Protein AF-A0A420QNK4-F1 (afdb_monomer_lite)

Organism: Fusarium oxysporum (NCBI:txid5507)

Structure (mmCIF, N/CA/C/O backbone):
data_AF-A0A420QNK4-F1
#
_entry.id   AF-A0A420QNK4-F1
#
loop_
_atom_site.group_PDB
_atom_site.id
_atom_site.type_symbol
_atom_site.label_atom_id
_atom_site.label_alt_id
_atom_site.label_comp_id
_atom_site.label_asym_id
_atom_site.label_entity_id
_atom_site.label_seq_id
_atom_site.pdbx_PDB_ins_code
_atom_site.Cartn_x
_atom_site.Cartn_y
_atom_site.Cartn_z
_atom_site.occupancy
_atom_site.B_iso_or_equiv
_atom_site.auth_seq_id
_atom_site.auth_comp_id
_atom_site.auth_asym_id
_atom_site.auth_atom_id
_atom_site.pdbx_PDB_model_num
ATOM 1 N N . MET A 1 1 ? 19.083 -1.018 -9.824 1.00 64.44 1 MET A N 1
ATOM 2 C CA . MET A 1 1 ? 18.402 -2.043 -10.648 1.00 64.44 1 MET A CA 1
ATOM 3 C C . MET A 1 1 ? 18.073 -3.292 -9.842 1.00 64.44 1 MET A C 1
ATOM 5 O O . MET A 1 1 ? 16.929 -3.718 -9.886 1.00 64.44 1 MET A O 1
ATOM 9 N N . ASP A 1 2 ? 19.004 -3.823 -9.044 1.00 87.75 2 ASP A N 1
ATOM 10 C CA . ASP A 1 2 ? 18.778 -5.038 -8.239 1.00 87.75 2 ASP A CA 1
ATOM 11 C C . ASP A 1 2 ? 17.550 -4.978 -7.327 1.00 87.75 2 ASP A C 1
ATOM 13 O O . ASP A 1 2 ? 16.835 -5.969 -7.204 1.00 87.75 2 ASP A O 1
ATOM 17 N N . LEU A 1 3 ? 17.282 -3.822 -6.708 1.00 91.94 3 LEU A N 1
ATOM 18 C CA . LEU A 1 3 ? 16.095 -3.643 -5.873 1.00 91.94 3 LEU A CA 1
ATOM 19 C C . LEU A 1 3 ? 14.801 -3.835 -6.669 1.00 91.94 3 LEU A C 1
ATOM 21 O O . LEU A 1 3 ? 13.923 -4.549 -6.208 1.00 91.94 3 LEU A O 1
ATOM 25 N N . ALA A 1 4 ? 14.687 -3.220 -7.848 1.00 94.44 4 ALA A N 1
ATOM 26 C CA . ALA A 1 4 ? 13.481 -3.297 -8.667 1.00 94.44 4 ALA A CA 1
ATOM 27 C C . ALA A 1 4 ? 13.219 -4.737 -9.131 1.00 94.44 4 ALA A C 1
ATOM 29 O O . ALA A 1 4 ? 12.105 -5.230 -9.003 1.00 94.44 4 ALA A O 1
ATOM 30 N N . ALA A 1 5 ? 14.262 -5.440 -9.585 1.00 95.12 5 ALA A N 1
ATOM 31 C CA . ALA A 1 5 ? 14.151 -6.839 -9.994 1.00 95.12 5 ALA A CA 1
ATOM 32 C C . ALA A 1 5 ? 13.740 -7.754 -8.826 1.00 95.12 5 ALA A C 1
ATOM 34 O O . ALA A 1 5 ? 12.834 -8.570 -8.972 1.00 95.12 5 ALA A O 1
ATOM 35 N N . LYS A 1 6 ? 14.364 -7.586 -7.651 1.00 95.19 6 LYS A N 1
ATOM 36 C CA . LYS A 1 6 ? 13.995 -8.332 -6.437 1.00 95.19 6 LYS A CA 1
ATOM 37 C C . LYS A 1 6 ? 12.586 -7.985 -5.966 1.00 95.19 6 LYS A C 1
ATOM 39 O O . LYS A 1 6 ? 11.846 -8.877 -5.584 1.00 95.19 6 LYS A O 1
ATOM 44 N N . GLY A 1 7 ? 12.214 -6.709 -6.012 1.00 95.38 7 GLY A N 1
ATOM 45 C CA . GLY A 1 7 ? 10.885 -6.226 -5.654 1.00 95.38 7 GLY A CA 1
ATOM 46 C C . GLY A 1 7 ? 9.803 -6.839 -6.532 1.00 95.38 7 GLY A C 1
ATOM 47 O O . GLY A 1 7 ? 8.838 -7.383 -6.007 1.00 95.38 7 GLY A O 1
ATOM 48 N N . LEU A 1 8 ? 10.007 -6.828 -7.853 1.00 96.69 8 LEU A N 1
ATOM 49 C CA . LEU A 1 8 ? 9.103 -7.460 -8.811 1.00 96.69 8 LEU A CA 1
ATOM 50 C C . LEU A 1 8 ? 8.921 -8.953 -8.500 1.00 96.69 8 LEU A C 1
ATOM 52 O O . LEU A 1 8 ? 7.792 -9.399 -8.334 1.00 96.69 8 LEU A O 1
ATOM 56 N N . GLN A 1 9 ? 10.020 -9.692 -8.312 1.00 95.56 9 GLN A N 1
ATOM 57 C CA . GLN A 1 9 ? 9.976 -11.115 -7.942 1.00 95.56 9 GLN A CA 1
ATOM 58 C C . GLN A 1 9 ? 9.272 -11.354 -6.599 1.00 95.56 9 GLN A C 1
ATOM 60 O O . GLN A 1 9 ? 8.503 -12.305 -6.457 1.00 95.56 9 GLN A O 1
ATOM 65 N N . SER A 1 10 ? 9.507 -10.490 -5.609 1.00 94.69 10 SER A N 1
ATOM 66 C CA . SER A 1 10 ? 8.828 -10.561 -4.315 1.00 94.69 10 SER A CA 1
ATOM 67 C C . SER A 1 10 ? 7.323 -10.351 -4.453 1.00 94.69 10 SER A C 1
ATOM 69 O O . SER A 1 10 ? 6.564 -11.064 -3.800 1.00 94.69 10 SER A O 1
ATOM 71 N N . PHE A 1 11 ? 6.871 -9.424 -5.302 1.00 95.81 11 PHE A N 1
ATOM 72 C CA . PHE A 1 11 ? 5.446 -9.234 -5.576 1.00 95.81 11 PHE A CA 1
ATOM 73 C C . PHE A 1 11 ? 4.840 -10.425 -6.317 1.00 95.81 11 PHE A C 1
ATOM 75 O O . PHE A 1 11 ? 3.815 -10.939 -5.874 1.00 95.81 11 PHE A O 1
ATOM 82 N N . GLU A 1 12 ? 5.499 -10.932 -7.361 1.00 95.50 12 GLU A N 1
ATOM 83 C CA . GLU A 1 12 ? 5.061 -12.139 -8.077 1.00 95.50 12 GLU A CA 1
ATOM 84 C C . GLU A 1 12 ? 4.884 -13.330 -7.126 1.00 95.50 12 GLU A C 1
ATOM 86 O O . GLU A 1 12 ? 3.866 -14.023 -7.173 1.00 95.50 12 GLU A O 1
ATOM 91 N N . GLY A 1 13 ? 5.847 -13.537 -6.221 1.00 93.81 13 GLY A N 1
ATOM 92 C CA . GLY A 1 13 ? 5.778 -14.576 -5.196 1.00 93.81 13 GLY A CA 1
ATOM 93 C C . GLY A 1 13 ? 4.690 -14.318 -4.152 1.00 93.81 13 GLY A C 1
ATOM 94 O O . GLY A 1 13 ? 3.937 -15.227 -3.810 1.00 93.81 13 GLY A O 1
ATOM 95 N N . SER A 1 14 ? 4.560 -13.078 -3.673 1.00 92.94 14 SER A N 1
ATOM 96 C CA . SER A 1 14 ? 3.578 -12.709 -2.640 1.00 92.94 14 SER A CA 1
ATOM 97 C C . SER A 1 14 ? 2.140 -12.800 -3.140 1.00 92.94 14 SER A C 1
ATOM 99 O O . SER A 1 14 ? 1.244 -13.153 -2.375 1.00 92.94 14 SER A O 1
ATOM 101 N N . PHE A 1 15 ? 1.909 -12.498 -4.418 1.00 93.56 15 PHE A N 1
ATOM 102 C CA . PHE A 1 15 ? 0.590 -12.535 -5.049 1.00 93.56 15 PHE A CA 1
ATOM 103 C C . PHE A 1 15 ? 0.310 -13.847 -5.782 1.00 93.56 15 PHE A C 1
ATOM 105 O O . PHE A 1 15 ? -0.814 -14.053 -6.240 1.00 93.56 15 PHE A O 1
ATOM 112 N N . GLU A 1 16 ? 1.307 -14.732 -5.899 1.00 94.44 16 GLU A N 1
ATOM 113 C CA . GLU A 1 16 ? 1.239 -15.948 -6.720 1.00 94.44 16 GLU A CA 1
ATOM 114 C C . GLU A 1 16 ? 0.626 -15.670 -8.103 1.00 94.44 16 GLU A C 1
ATOM 116 O O . GLU A 1 16 ? -0.246 -16.402 -8.589 1.00 94.44 16 GLU A O 1
ATOM 121 N N . LEU A 1 17 ? 1.032 -14.546 -8.689 1.00 95.38 17 LEU A N 1
ATOM 122 C CA . LEU A 1 17 ? 0.504 -14.024 -9.936 1.00 95.38 17 LEU A CA 1
ATOM 123 C C . LEU A 1 17 ? 1.655 -13.331 -10.672 1.00 95.38 17 LEU A C 1
ATOM 125 O O . LEU A 1 17 ? 2.112 -12.285 -10.203 1.00 95.38 17 LEU A O 1
ATOM 129 N N . PRO A 1 18 ? 2.149 -13.907 -11.783 1.00 96.44 18 PRO A N 1
ATOM 130 C CA . PRO A 1 18 ? 3.275 -13.337 -12.506 1.00 96.44 18 PRO A CA 1
ATOM 131 C C . PRO A 1 18 ? 2.925 -11.958 -13.058 1.00 96.44 18 PRO A C 1
ATOM 133 O O . PRO A 1 18 ? 1.760 -11.654 -13.336 1.00 96.44 18 PRO A O 1
ATOM 136 N N . TYR A 1 19 ? 3.950 -11.138 -13.250 1.00 96.69 19 TYR A N 1
ATOM 137 C CA . TYR A 1 19 ? 3.791 -9.865 -13.925 1.00 96.69 19 TYR A CA 1
ATOM 138 C C . TYR A 1 19 ? 3.336 -10.110 -15.380 1.00 96.69 19 TYR A C 1
ATOM 140 O O . TYR A 1 19 ? 3.953 -10.910 -16.088 1.00 96.69 19 TYR A O 1
ATOM 148 N N . PRO A 1 20 ? 2.242 -9.477 -15.852 1.00 92.88 20 PRO A N 1
ATOM 149 C CA . PRO A 1 20 ? 1.605 -9.872 -17.110 1.00 92.88 20 PRO A CA 1
ATOM 150 C C . PRO A 1 20 ? 2.343 -9.408 -18.373 1.00 92.88 20 PRO A C 1
ATOM 152 O O . PRO A 1 20 ? 2.051 -9.919 -19.456 1.00 92.88 20 PRO A O 1
ATOM 155 N N . LEU A 1 21 ? 3.263 -8.439 -18.276 1.00 95.94 21 LEU A N 1
ATOM 156 C CA . LEU A 1 21 ? 3.990 -7.912 -19.435 1.00 95.94 21 LEU A CA 1
ATOM 157 C C . LEU A 1 21 ? 5.399 -8.525 -19.549 1.00 95.94 21 LEU A C 1
ATOM 159 O O . LEU A 1 21 ? 5.997 -8.895 -18.542 1.00 95.94 21 LEU A O 1
ATOM 163 N N . PRO A 1 22 ? 5.991 -8.591 -20.760 1.00 96.25 22 PRO A N 1
ATOM 164 C CA . PRO A 1 22 ? 7.305 -9.215 -20.961 1.00 96.25 22 PRO A CA 1
ATOM 165 C C . PRO A 1 22 ? 8.469 -8.513 -20.250 1.00 96.25 22 PRO A C 1
ATOM 167 O O . PRO A 1 22 ? 9.536 -9.103 -20.091 1.00 96.25 22 PRO A O 1
ATOM 170 N N . LYS A 1 23 ? 8.301 -7.231 -19.908 1.00 95.69 23 LYS A N 1
ATOM 171 C CA . LYS A 1 23 ? 9.309 -6.397 -19.252 1.00 95.69 23 LYS A CA 1
ATOM 172 C C . LYS A 1 23 ? 8.665 -5.225 -18.520 1.00 95.69 23 LYS A C 1
ATOM 174 O O . LYS A 1 23 ? 7.566 -4.807 -18.879 1.00 95.69 23 LYS A O 1
ATOM 179 N N . LEU A 1 24 ? 9.407 -4.669 -17.568 1.00 97.19 24 LEU A N 1
ATOM 180 C CA . LEU A 1 24 ? 9.082 -3.438 -16.862 1.00 97.19 24 LEU A CA 1
ATOM 181 C C . LEU A 1 24 ? 10.265 -2.471 -16.978 1.00 97.19 24 LEU A C 1
ATOM 183 O O . LEU A 1 24 ? 11.362 -2.784 -16.512 1.00 97.19 24 LEU A O 1
ATOM 187 N N . ASP A 1 25 ? 10.048 -1.317 -17.604 1.00 97.44 25 ASP A N 1
ATOM 188 C CA . ASP A 1 25 ? 11.054 -0.262 -17.727 1.00 97.44 25 ASP A CA 1
ATOM 189 C C . ASP A 1 25 ? 10.917 0.755 -16.579 1.00 97.44 25 ASP A C 1
ATOM 191 O O . ASP A 1 25 ? 9.810 1.133 -16.197 1.00 97.44 25 ASP A O 1
ATOM 195 N N . LEU A 1 26 ? 12.049 1.215 -16.036 1.00 96.56 26 LEU A N 1
ATOM 196 C CA . LEU A 1 26 ? 12.118 2.291 -15.041 1.00 96.56 26 LEU A CA 1
ATOM 197 C C . LEU A 1 26 ? 12.883 3.467 -15.655 1.00 96.56 26 LEU A C 1
ATOM 199 O O . LEU A 1 26 ? 14.072 3.353 -15.960 1.00 96.56 26 LEU A O 1
ATOM 203 N N . ILE A 1 27 ? 12.203 4.594 -15.842 1.00 96.00 27 ILE A N 1
ATOM 204 C CA . ILE A 1 27 ? 12.695 5.744 -16.601 1.00 96.00 27 ILE A CA 1
ATOM 205 C C . ILE A 1 27 ? 12.933 6.914 -15.646 1.00 96.00 27 ILE A C 1
ATOM 207 O O . ILE A 1 27 ? 12.003 7.417 -15.026 1.00 96.00 27 ILE A O 1
ATOM 211 N N . GLY A 1 28 ? 14.181 7.370 -15.536 1.00 95.12 28 GLY A N 1
ATOM 212 C CA . GLY A 1 28 ? 14.533 8.551 -14.744 1.00 95.12 28 GLY A CA 1
ATOM 213 C C . GLY A 1 28 ? 14.420 9.838 -15.559 1.00 95.12 28 GLY A C 1
ATOM 214 O O . GLY A 1 28 ? 15.143 10.003 -16.540 1.00 95.12 28 GLY A O 1
ATOM 215 N N . VAL A 1 29 ? 13.569 10.770 -15.129 1.00 95.25 29 VAL A N 1
ATOM 216 C CA . VAL A 1 29 ? 13.393 12.092 -15.748 1.00 95.25 29 VAL A CA 1
ATOM 217 C C . VAL A 1 29 ? 13.811 13.190 -14.757 1.00 95.25 29 VAL A C 1
ATOM 219 O O . VAL A 1 29 ? 13.384 13.150 -13.600 1.00 95.25 29 VAL A O 1
ATOM 222 N N . PRO A 1 30 ? 14.662 14.162 -15.150 1.00 90.75 30 PRO A N 1
ATOM 223 C CA . PRO A 1 30 ? 15.150 15.192 -14.226 1.00 90.75 30 PRO A CA 1
ATOM 224 C C . PRO A 1 30 ? 14.042 16.071 -13.636 1.00 90.75 30 PRO A C 1
ATOM 226 O O . PRO A 1 30 ? 14.055 16.363 -12.442 1.00 90.75 30 PRO A O 1
ATOM 229 N N . GLU A 1 31 ? 13.069 16.460 -14.462 1.00 86.31 31 GLU A N 1
ATOM 230 C CA . GLU A 1 31 ? 11.992 17.373 -14.081 1.00 86.31 31 GLU A CA 1
ATOM 231 C C . GLU A 1 31 ? 10.624 16.753 -14.371 1.00 86.31 31 GLU A C 1
ATOM 233 O O . GLU A 1 31 ? 10.142 16.748 -15.501 1.00 86.31 31 GLU A O 1
ATOM 238 N N . VAL A 1 32 ? 9.994 16.234 -13.319 1.00 85.81 32 VAL A N 1
ATOM 239 C CA . VAL A 1 32 ? 8.598 15.777 -13.310 1.00 85.81 32 VAL A CA 1
ATOM 240 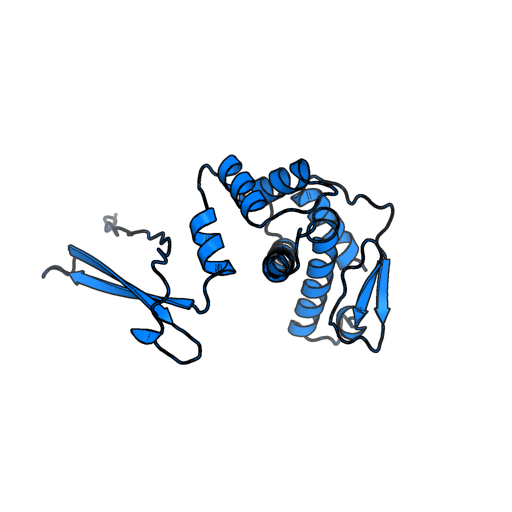C C . VAL A 1 32 ? 7.919 16.262 -12.034 1.00 85.81 32 VAL A C 1
ATOM 242 O O . VAL A 1 32 ? 8.561 16.384 -10.986 1.00 85.81 32 VAL A O 1
ATOM 245 N N . SER A 1 33 ? 6.624 16.573 -12.107 1.00 83.00 33 SER A N 1
ATOM 246 C CA . SER A 1 33 ? 5.862 17.121 -10.976 1.00 83.00 33 SER A CA 1
ATOM 247 C C . SER A 1 33 ? 5.651 16.115 -9.844 1.00 83.00 33 SER A C 1
ATOM 249 O O . SER A 1 33 ? 5.489 16.526 -8.698 1.00 83.00 33 SER A O 1
ATOM 251 N N . THR A 1 34 ? 5.683 14.817 -10.146 1.00 82.50 34 THR A N 1
ATOM 252 C CA . THR A 1 34 ? 5.490 13.725 -9.186 1.00 82.50 34 THR A CA 1
ATOM 253 C C . THR A 1 34 ? 6.826 13.097 -8.774 1.00 82.50 34 THR A C 1
ATOM 255 O O . THR A 1 34 ? 7.872 13.358 -9.372 1.00 82.50 34 THR A O 1
ATOM 258 N N . GLY A 1 35 ? 6.816 12.307 -7.697 1.00 81.12 35 GLY A N 1
ATOM 259 C CA . GLY A 1 35 ? 7.989 11.533 -7.278 1.00 81.12 35 GLY A CA 1
ATOM 260 C C . GLY A 1 35 ? 8.215 10.273 -8.121 1.00 81.12 35 GLY A C 1
ATOM 261 O O . GLY A 1 35 ? 9.369 9.913 -8.368 1.00 81.12 35 GLY A O 1
ATOM 262 N N . GLY A 1 36 ? 7.115 9.675 -8.571 1.00 89.38 36 GLY A N 1
ATOM 263 C CA . GLY A 1 36 ? 6.983 8.492 -9.412 1.00 89.38 36 GLY A CA 1
ATOM 264 C C . GLY A 1 36 ? 5.671 8.582 -10.204 1.00 89.38 36 GLY A C 1
ATOM 265 O O . GLY A 1 36 ? 4.860 9.481 -9.946 1.00 89.38 36 GLY A O 1
ATOM 266 N N . MET A 1 37 ? 5.511 7.740 -11.217 1.00 94.62 37 MET A N 1
ATOM 267 C CA . MET A 1 37 ? 4.291 7.609 -12.010 1.00 94.62 37 MET A CA 1
ATOM 268 C C . MET A 1 37 ? 4.268 6.220 -12.641 1.00 94.62 37 MET A C 1
ATOM 270 O O . MET A 1 37 ? 5.063 5.887 -13.527 1.00 94.62 37 MET A O 1
ATOM 274 N N . GLU A 1 38 ? 3.301 5.443 -12.200 1.00 95.19 38 GLU A N 1
ATOM 275 C CA . GLU A 1 38 ? 3.117 4.015 -12.385 1.00 95.19 38 GLU A CA 1
ATOM 276 C C . GLU A 1 38 ? 2.567 3.609 -13.758 1.00 95.19 38 GLU A C 1
ATOM 278 O O . GLU A 1 38 ? 1.702 2.749 -13.851 1.00 95.19 38 GLU A O 1
ATOM 283 N N . ASN A 1 39 ? 3.036 4.204 -14.860 1.00 96.06 39 ASN A N 1
ATOM 284 C CA . ASN A 1 39 ? 2.524 3.788 -16.170 1.00 96.06 39 ASN A CA 1
ATOM 285 C C . ASN A 1 39 ? 2.850 2.308 -16.427 1.00 96.06 39 ASN A C 1
ATOM 287 O O . ASN A 1 39 ? 4.004 1.884 -16.306 1.00 96.06 39 ASN A O 1
ATOM 291 N N . TRP A 1 40 ? 1.841 1.538 -16.836 1.00 95.88 40 TRP A N 1
ATOM 292 C CA . TRP A 1 40 ? 1.947 0.087 -16.951 1.00 95.88 40 TRP A CA 1
ATOM 293 C C . TRP A 1 40 ? 3.049 -0.352 -17.927 1.00 95.88 40 TRP A C 1
ATOM 295 O O . TRP A 1 40 ? 2.965 -0.135 -19.138 1.00 95.88 40 TRP A O 1
ATOM 305 N N . GLY A 1 41 ? 4.110 -0.959 -17.387 1.00 96.12 41 GLY A N 1
ATOM 306 C CA . GLY A 1 41 ? 5.287 -1.396 -18.150 1.00 96.12 41 GLY A CA 1
ATOM 307 C C . GLY A 1 41 ? 6.385 -0.347 -18.341 1.00 96.12 41 GLY A C 1
ATOM 308 O O . GLY A 1 41 ? 7.466 -0.708 -18.804 1.00 96.12 41 GLY A O 1
ATOM 309 N N . ALA A 1 42 ? 6.159 0.913 -17.958 1.00 97.00 42 ALA A N 1
ATOM 310 C CA . ALA A 1 42 ? 7.127 2.002 -18.095 1.00 97.00 42 ALA A CA 1
ATOM 311 C C . ALA A 1 42 ? 6.961 3.054 -16.984 1.00 97.00 42 ALA A C 1
ATOM 313 O O . ALA A 1 42 ? 6.399 4.134 -17.192 1.00 97.00 42 ALA A O 1
ATOM 314 N N . ILE A 1 43 ? 7.483 2.751 -15.800 1.00 96.94 43 ILE A N 1
ATOM 315 C CA . ILE A 1 43 ? 7.376 3.635 -14.639 1.00 96.94 43 ILE A CA 1
ATOM 316 C C . ILE A 1 43 ? 8.312 4.833 -14.819 1.00 96.94 43 ILE A C 1
ATOM 318 O O . ILE A 1 43 ? 9.491 4.667 -15.143 1.00 96.94 43 ILE A O 1
ATOM 322 N N . ILE A 1 44 ? 7.802 6.044 -14.589 1.00 96.50 44 ILE A N 1
ATOM 323 C CA . ILE A 1 44 ? 8.568 7.288 -14.715 1.00 96.50 44 ILE A CA 1
ATOM 324 C C . ILE A 1 44 ? 8.869 7.843 -13.326 1.00 96.50 44 ILE A C 1
ATOM 326 O O . ILE A 1 44 ? 7.972 8.272 -12.612 1.00 96.50 44 ILE A O 1
ATOM 330 N N . PHE A 1 45 ? 10.146 7.923 -12.975 1.00 95.94 45 PHE A N 1
ATOM 331 C CA . PHE A 1 45 ? 10.603 8.498 -11.716 1.00 95.94 45 PHE A CA 1
ATOM 332 C C . PHE A 1 45 ? 11.255 9.854 -11.924 1.00 95.94 45 PHE A C 1
ATOM 334 O O . PHE A 1 45 ? 11.979 10.075 -12.901 1.00 95.94 45 PHE A O 1
ATOM 341 N N . ARG A 1 46 ? 11.131 10.727 -10.921 1.00 94.56 46 ARG A N 1
ATOM 342 C CA . ARG A 1 46 ? 12.114 11.799 -10.762 1.00 94.56 46 ARG A CA 1
ATOM 343 C C . ARG A 1 46 ? 13.481 11.163 -10.515 1.00 94.56 46 ARG A C 1
ATOM 345 O O . ARG A 1 46 ? 13.590 10.249 -9.701 1.00 94.56 46 ARG A O 1
ATOM 352 N N . THR A 1 47 ? 14.543 11.656 -11.153 1.00 92.94 47 THR A N 1
ATOM 353 C CA . THR A 1 47 ? 15.901 11.091 -10.982 1.00 92.94 47 THR A CA 1
ATOM 354 C C . THR A 1 47 ? 16.331 10.978 -9.516 1.00 92.94 47 THR A C 1
ATOM 356 O O . THR A 1 47 ? 16.959 9.990 -9.148 1.00 92.94 47 THR A O 1
ATOM 359 N N . THR A 1 48 ? 15.923 11.915 -8.655 1.00 91.69 48 THR A N 1
ATOM 360 C CA . THR A 1 48 ? 16.193 11.904 -7.203 1.00 91.69 48 THR A CA 1
ATOM 361 C C . THR A 1 48 ? 15.522 10.763 -6.428 1.00 91.69 48 THR A C 1
ATOM 363 O O . THR A 1 48 ? 15.848 10.553 -5.262 1.00 91.69 48 THR A O 1
ATOM 366 N N . ASN A 1 49 ? 14.562 10.070 -7.044 1.00 92.19 49 ASN A N 1
ATOM 367 C CA . ASN A 1 49 ? 13.830 8.933 -6.482 1.00 92.19 49 ASN A CA 1
ATOM 368 C C . ASN A 1 49 ? 14.196 7.598 -7.154 1.00 92.19 49 ASN A C 1
ATOM 370 O O . ASN A 1 49 ? 13.609 6.574 -6.825 1.00 92.19 49 ASN A O 1
ATOM 374 N N . LEU A 1 50 ? 15.161 7.600 -8.080 1.00 92.69 50 LEU A N 1
ATOM 375 C CA . LEU A 1 50 ? 15.613 6.403 -8.797 1.00 92.69 50 LEU A CA 1
ATOM 376 C C . LEU A 1 50 ? 17.126 6.198 -8.696 1.00 92.69 50 LEU A C 1
ATOM 378 O O . LEU A 1 50 ? 17.595 5.068 -8.556 1.00 92.69 50 LEU A O 1
ATOM 382 N N . LEU A 1 51 ? 17.895 7.283 -8.794 1.00 90.56 51 LEU A N 1
ATOM 383 C CA . LEU A 1 51 ? 19.350 7.256 -8.721 1.00 90.56 51 LEU A CA 1
ATOM 384 C C . LEU A 1 51 ? 19.797 7.342 -7.261 1.00 90.56 51 LEU A C 1
ATOM 386 O O . LEU A 1 51 ? 19.306 8.172 -6.498 1.00 90.56 51 LEU A O 1
ATOM 390 N N . LEU A 1 52 ? 20.746 6.487 -6.891 1.00 90.19 52 LEU A N 1
ATOM 391 C CA . LEU A 1 52 ? 21.282 6.373 -5.541 1.00 90.19 52 LEU A CA 1
ATOM 392 C C . LEU A 1 52 ? 22.798 6.188 -5.616 1.00 90.19 52 LEU A C 1
ATOM 394 O O . LEU A 1 52 ? 23.263 5.300 -6.331 1.00 90.19 52 LEU A O 1
ATOM 398 N N . ASP A 1 53 ? 23.543 6.964 -4.830 1.00 89.12 53 ASP A N 1
ATOM 399 C CA . ASP A 1 53 ? 24.942 6.658 -4.522 1.00 89.12 53 ASP A CA 1
ATOM 400 C C . ASP A 1 53 ? 24.996 5.772 -3.261 1.00 89.12 53 ASP A C 1
ATOM 402 O O . ASP A 1 53 ? 24.607 6.232 -2.181 1.00 89.12 53 ASP A O 1
ATOM 406 N N . PRO A 1 54 ? 25.418 4.498 -3.354 1.00 81.62 54 PRO A N 1
ATOM 407 C CA . PRO A 1 54 ? 25.415 3.593 -2.211 1.00 81.62 54 PRO A CA 1
ATOM 408 C C . PRO A 1 54 ? 26.400 3.995 -1.105 1.00 81.62 54 PRO A C 1
ATOM 410 O O . PRO A 1 54 ? 26.137 3.664 0.053 1.00 81.62 54 PRO A O 1
ATOM 413 N N . GLU A 1 55 ? 27.471 4.723 -1.416 1.00 87.19 55 GLU A N 1
ATOM 414 C CA . GLU A 1 55 ? 28.507 5.087 -0.444 1.00 87.19 55 GLU A CA 1
ATOM 415 C C . GLU A 1 55 ? 28.185 6.413 0.255 1.00 87.19 55 GLU A C 1
ATOM 417 O O . GLU A 1 55 ? 28.390 6.537 1.461 1.00 87.19 55 GLU A O 1
ATOM 422 N N . ASP A 1 56 ? 27.609 7.371 -0.477 1.00 89.81 56 ASP A N 1
ATOM 423 C CA . ASP A 1 56 ? 27.414 8.746 0.014 1.00 89.81 56 ASP A CA 1
ATOM 424 C C . ASP A 1 56 ? 25.965 9.064 0.434 1.00 89.81 56 ASP A C 1
ATOM 426 O O . ASP A 1 56 ? 25.696 10.008 1.176 1.00 89.81 56 ASP A O 1
ATOM 430 N N . SER A 1 57 ? 24.983 8.262 0.006 1.00 90.81 57 SER A N 1
ATOM 431 C CA . SER A 1 57 ? 23.582 8.560 0.334 1.00 90.81 57 SER A CA 1
ATOM 432 C C . SER A 1 57 ? 23.230 8.191 1.778 1.00 90.81 57 SER A C 1
ATOM 434 O O . SER A 1 57 ? 23.461 7.062 2.236 1.00 90.81 57 SER A O 1
ATOM 436 N N . ALA A 1 58 ? 22.562 9.122 2.462 1.00 92.44 58 ALA A N 1
ATOM 437 C CA . ALA A 1 58 ? 21.996 8.918 3.789 1.00 92.44 58 ALA A CA 1
ATOM 438 C C . ALA A 1 58 ? 20.936 7.796 3.808 1.00 92.44 58 ALA A C 1
ATOM 440 O O . ALA A 1 58 ? 20.297 7.482 2.798 1.00 92.44 58 ALA A O 1
ATOM 441 N N . LEU A 1 59 ? 20.760 7.161 4.971 1.00 91.31 59 LEU A N 1
ATOM 442 C CA . LEU A 1 59 ? 19.881 5.997 5.127 1.00 91.31 59 LEU A CA 1
ATOM 443 C C . LEU A 1 59 ? 18.410 6.318 4.830 1.00 91.31 59 LEU A C 1
ATOM 445 O O . LEU A 1 59 ? 17.727 5.525 4.190 1.00 91.31 59 LEU A O 1
ATOM 449 N N . ASP A 1 60 ? 17.937 7.487 5.252 1.00 92.12 60 ASP A N 1
ATOM 450 C CA . ASP A 1 60 ? 16.587 7.978 4.968 1.00 92.12 60 ASP A CA 1
ATOM 451 C C . ASP A 1 60 ? 16.346 8.131 3.458 1.00 92.12 60 ASP A C 1
ATOM 453 O O . ASP A 1 60 ? 15.295 7.754 2.947 1.00 92.12 60 ASP A O 1
ATOM 457 N N . THR A 1 61 ? 17.352 8.611 2.723 1.00 92.69 61 THR A N 1
ATOM 458 C CA . THR A 1 61 ? 17.319 8.743 1.264 1.00 92.69 61 THR A CA 1
ATOM 459 C C . THR A 1 61 ? 17.291 7.375 0.590 1.00 92.69 61 THR A C 1
ATOM 461 O O . THR A 1 61 ? 16.466 7.154 -0.296 1.00 92.69 61 THR A O 1
ATOM 464 N N . LYS A 1 62 ? 18.122 6.430 1.051 1.00 93.25 62 LYS A N 1
ATOM 465 C CA . LYS A 1 62 ? 18.107 5.030 0.591 1.00 93.25 62 LYS A CA 1
ATOM 466 C C . LYS A 1 62 ? 16.734 4.390 0.790 1.00 93.25 62 LYS A C 1
ATOM 468 O O . LYS A 1 62 ? 16.199 3.791 -0.138 1.00 93.25 62 LYS A O 1
ATOM 473 N N . GLN A 1 63 ? 16.159 4.547 1.981 1.00 93.75 63 GLN A N 1
ATOM 474 C CA . GLN A 1 63 ? 14.860 3.986 2.337 1.00 93.75 63 GLN A CA 1
ATOM 475 C C . GLN A 1 63 ? 13.724 4.623 1.536 1.00 93.75 63 GLN A C 1
ATOM 477 O O . GLN A 1 63 ? 12.882 3.897 1.022 1.00 93.75 63 GLN A O 1
ATOM 482 N N . ARG A 1 64 ? 13.731 5.951 1.365 1.00 93.50 64 ARG A N 1
ATOM 483 C CA . ARG A 1 64 ? 12.750 6.664 0.538 1.00 93.50 64 ARG A CA 1
ATOM 484 C C . ARG A 1 64 ? 12.784 6.185 -0.911 1.00 93.50 64 ARG A C 1
ATOM 486 O O . ARG A 1 64 ? 11.748 5.817 -1.438 1.00 93.50 64 ARG A O 1
ATOM 493 N N . ILE A 1 65 ? 13.963 6.157 -1.539 1.00 94.81 65 ILE A N 1
ATOM 494 C CA . ILE A 1 65 ? 14.118 5.678 -2.923 1.00 94.81 65 ILE A CA 1
ATOM 495 C C . ILE A 1 65 ? 13.621 4.237 -3.043 1.00 94.81 65 ILE A C 1
ATOM 497 O O . ILE A 1 65 ? 12.916 3.899 -3.991 1.00 94.81 65 ILE A O 1
ATOM 501 N N . ALA A 1 66 ? 13.966 3.391 -2.070 1.00 95.25 66 ALA A N 1
ATOM 502 C CA . ALA A 1 66 ? 13.556 2.001 -2.093 1.00 95.25 66 ALA A CA 1
ATOM 503 C C . ALA A 1 66 ? 12.038 1.830 -1.979 1.00 95.25 66 ALA A C 1
ATOM 505 O O . ALA A 1 66 ? 11.449 1.067 -2.739 1.00 95.25 66 ALA A O 1
ATOM 506 N N . GLU A 1 67 ? 11.417 2.560 -1.057 1.00 95.62 67 GLU A N 1
ATOM 507 C CA . GLU A 1 67 ? 9.972 2.585 -0.868 1.00 95.62 67 GLU A CA 1
ATOM 508 C C . GLU A 1 67 ? 9.257 3.094 -2.123 1.00 95.62 67 GLU A C 1
ATOM 510 O O . GLU A 1 67 ? 8.392 2.390 -2.627 1.00 95.62 67 GLU A O 1
ATOM 515 N N . THR A 1 68 ? 9.687 4.221 -2.702 1.00 95.88 68 THR A N 1
ATOM 516 C CA . THR A 1 68 ? 9.075 4.787 -3.916 1.00 95.88 68 THR A CA 1
ATOM 517 C C . THR A 1 68 ? 9.165 3.837 -5.113 1.00 95.88 68 THR A C 1
ATOM 519 O O . THR A 1 68 ? 8.192 3.665 -5.841 1.00 95.88 68 THR A O 1
ATOM 522 N N . ILE A 1 69 ? 10.306 3.162 -5.309 1.00 96.50 69 ILE A N 1
ATOM 523 C CA . ILE A 1 69 ? 10.445 2.158 -6.377 1.00 96.50 69 ILE A CA 1
ATOM 524 C C . ILE A 1 69 ? 9.469 0.991 -6.167 1.00 96.50 69 ILE A C 1
ATOM 526 O O . ILE A 1 69 ? 8.856 0.522 -7.124 1.00 96.50 69 ILE A O 1
ATOM 530 N N . LEU A 1 70 ? 9.331 0.499 -4.933 1.00 97.12 70 LEU A N 1
ATOM 531 C CA . LEU A 1 70 ? 8.441 -0.622 -4.622 1.00 97.12 70 LEU A CA 1
ATOM 532 C C . LEU A 1 70 ? 6.958 -0.226 -4.654 1.00 97.12 70 LEU A C 1
ATOM 534 O O . LEU A 1 70 ? 6.139 -1.046 -5.063 1.00 97.12 70 LEU A O 1
ATOM 538 N N . HIS A 1 71 ? 6.625 1.008 -4.264 1.00 97.31 71 HIS A N 1
ATOM 539 C CA . HIS A 1 71 ? 5.285 1.594 -4.368 1.00 97.31 71 HIS A CA 1
ATOM 540 C C . HIS A 1 71 ? 4.816 1.558 -5.822 1.00 97.31 71 HIS A C 1
ATOM 542 O O . HIS A 1 71 ? 3.818 0.902 -6.120 1.00 97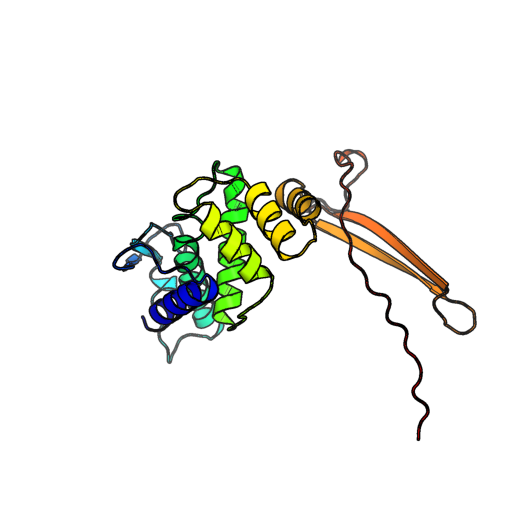.31 71 HIS A O 1
ATOM 548 N N . ASP A 1 72 ? 5.594 2.116 -6.750 1.00 97.06 72 ASP A N 1
ATOM 549 C CA . ASP A 1 72 ? 5.204 2.153 -8.163 1.00 97.06 72 ASP A CA 1
ATOM 550 C C . ASP A 1 72 ? 5.221 0.763 -8.828 1.00 97.06 72 ASP A C 1
ATOM 552 O O . ASP A 1 72 ? 4.396 0.483 -9.697 1.00 97.06 72 ASP A O 1
ATOM 556 N N . ILE A 1 73 ? 6.110 -0.154 -8.419 1.00 97.56 73 ILE A N 1
ATOM 557 C CA . ILE A 1 73 ? 6.058 -1.547 -8.904 1.00 97.56 73 ILE A CA 1
ATOM 558 C C . ILE A 1 73 ? 4.775 -2.241 -8.429 1.00 97.56 73 ILE A C 1
ATOM 560 O O . ILE A 1 73 ? 4.191 -3.021 -9.180 1.00 97.56 73 ILE A O 1
ATOM 564 N N . SER A 1 74 ? 4.305 -1.973 -7.208 1.00 96.75 74 SER A N 1
ATOM 565 C CA . SER A 1 74 ? 3.080 -2.600 -6.695 1.00 96.75 74 SER A CA 1
ATOM 566 C C . SER A 1 74 ? 1.843 -2.238 -7.531 1.00 96.75 74 SER A C 1
ATOM 568 O O . SER A 1 74 ? 0.935 -3.063 -7.694 1.00 96.75 74 SER A O 1
ATOM 570 N N . HIS A 1 75 ? 1.845 -1.048 -8.144 1.00 97.31 75 HIS A N 1
ATOM 571 C CA . HIS A 1 75 ? 0.761 -0.584 -9.002 1.00 97.31 75 HIS A CA 1
ATOM 572 C C . HIS A 1 75 ? 0.561 -1.424 -10.267 1.00 97.31 75 HIS A C 1
ATOM 574 O O . HIS A 1 75 ? -0.564 -1.504 -10.768 1.00 97.31 75 HIS A O 1
ATOM 580 N N . MET A 1 76 ? 1.593 -2.161 -10.696 1.00 97.31 76 MET A N 1
ATOM 581 C CA . MET A 1 76 ? 1.498 -3.111 -11.807 1.00 97.31 76 MET A CA 1
ATOM 582 C C . MET A 1 76 ? 0.388 -4.151 -11.597 1.00 97.31 76 MET A C 1
ATOM 584 O O . MET A 1 76 ? -0.195 -4.633 -12.572 1.00 97.31 76 MET A O 1
ATOM 588 N N . TRP A 1 77 ? 0.085 -4.476 -10.333 1.00 96.19 77 TRP A N 1
ATOM 589 C CA . TRP A 1 77 ? -1.072 -5.278 -9.931 1.00 96.19 77 TRP A CA 1
ATOM 590 C C . TRP A 1 77 ? -2.232 -4.409 -9.424 1.00 96.19 77 TRP A C 1
ATOM 592 O O . TRP A 1 77 ? -3.381 -4.642 -9.801 1.00 96.19 77 TRP A O 1
ATOM 602 N N . PHE A 1 78 ? -1.939 -3.410 -8.586 1.00 92.12 78 PHE A N 1
ATOM 603 C CA . PHE A 1 78 ? -2.928 -2.560 -7.913 1.00 92.12 78 PHE A CA 1
ATOM 604 C C . PHE A 1 78 ? -2.971 -1.142 -8.483 1.00 92.12 78 PHE A C 1
ATOM 606 O O . PHE A 1 78 ? -2.336 -0.233 -7.965 1.00 92.12 78 PHE A O 1
ATOM 613 N N . GLY A 1 79 ? -3.769 -0.916 -9.514 1.00 90.12 79 GLY A N 1
ATOM 614 C CA . GLY A 1 79 ? -3.856 0.365 -10.211 1.00 90.12 79 GLY A CA 1
ATOM 615 C C . GLY A 1 79 ? -3.856 0.178 -11.720 1.00 90.12 79 GLY A C 1
ATOM 616 O O . GLY A 1 79 ? -4.610 0.878 -12.393 1.00 90.12 79 GLY A O 1
ATOM 617 N N . ASP A 1 80 ? -3.105 -0.814 -12.206 1.00 93.62 80 ASP A N 1
ATOM 618 C CA . ASP A 1 80 ? -3.056 -1.199 -13.617 1.00 93.62 80 ASP A CA 1
ATOM 619 C C . ASP A 1 80 ? -3.836 -2.488 -13.902 1.00 93.62 80 ASP A C 1
ATOM 621 O O . ASP A 1 80 ? -4.886 -2.442 -14.542 1.00 93.62 80 ASP A O 1
ATOM 625 N N . LEU A 1 81 ? -3.356 -3.646 -13.414 1.00 95.88 81 LEU A N 1
ATOM 626 C CA . LEU A 1 81 ? -4.015 -4.936 -13.665 1.00 95.88 81 LEU A CA 1
ATOM 627 C C . LEU A 1 81 ? -5.430 -4.967 -13.083 1.00 95.88 81 LEU A C 1
ATOM 629 O O . LEU A 1 81 ? -6.348 -5.451 -13.737 1.00 95.88 81 LEU A O 1
ATOM 633 N N . VAL A 1 82 ? -5.605 -4.459 -11.864 1.00 95.06 82 VAL A N 1
ATOM 634 C CA . VAL A 1 82 ? -6.913 -4.177 -11.273 1.00 95.06 82 VAL A CA 1
ATOM 635 C C . VAL A 1 82 ? -6.944 -2.700 -10.924 1.00 95.06 82 VAL A C 1
ATOM 637 O O . VAL A 1 82 ? -6.159 -2.250 -10.090 1.00 95.06 82 VAL A O 1
ATOM 640 N N . THR A 1 83 ? -7.828 -1.939 -11.562 1.00 93.50 83 THR A N 1
ATOM 641 C CA . THR A 1 83 ? -7.875 -0.478 -11.416 1.00 93.50 83 THR A CA 1
ATOM 642 C C . THR A 1 83 ? -9.138 -0.021 -10.695 1.00 93.50 83 THR A C 1
ATOM 644 O O . THR A 1 83 ? -10.080 -0.791 -10.512 1.00 93.50 83 THR A O 1
ATOM 647 N N . THR A 1 84 ? -9.186 1.233 -10.259 1.00 92.25 84 THR A N 1
ATOM 648 C CA . THR A 1 84 ? -10.388 1.775 -9.619 1.00 92.25 84 THR A CA 1
ATOM 649 C C . THR A 1 84 ? -11.411 2.163 -10.682 1.00 92.25 84 THR A C 1
ATOM 651 O O . THR A 1 84 ? -11.070 2.676 -11.747 1.00 92.25 84 THR A O 1
ATOM 654 N N . ARG A 1 85 ? -12.700 1.929 -10.418 1.00 92.25 85 ARG A N 1
ATOM 655 C CA . ARG A 1 85 ? -13.777 2.332 -1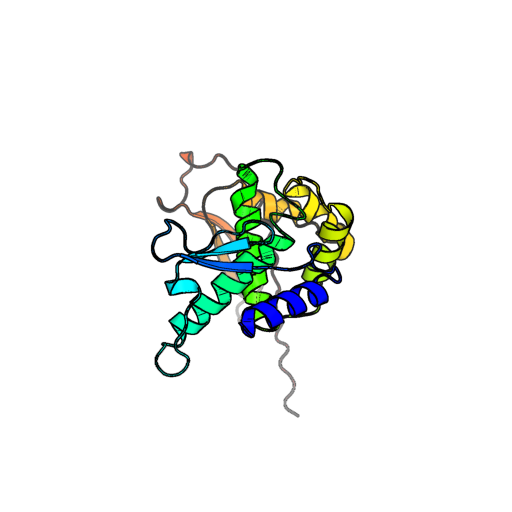1.341 1.00 92.25 85 ARG A CA 1
ATOM 656 C C . ARG A 1 85 ? -13.880 3.843 -11.510 1.00 92.25 85 ARG A C 1
ATOM 658 O O . ARG A 1 85 ? -14.181 4.320 -12.602 1.00 92.25 85 ARG A O 1
ATOM 665 N N . TYR A 1 86 ? -13.626 4.575 -10.434 1.00 90.44 86 TYR A N 1
ATOM 666 C CA . TYR A 1 86 ? -13.709 6.025 -10.381 1.00 90.44 86 TYR A CA 1
ATOM 667 C C . TYR A 1 86 ? -12.537 6.598 -9.569 1.00 90.44 86 TYR A C 1
ATOM 669 O O . TYR A 1 86 ? -11.820 5.878 -8.866 1.00 90.44 86 TYR A O 1
ATOM 677 N N . TRP A 1 87 ? -12.322 7.910 -9.696 1.00 86.69 87 TRP A N 1
ATOM 678 C CA . TRP A 1 87 ? -11.218 8.628 -9.047 1.00 86.69 87 TRP A CA 1
ATOM 679 C C . TRP A 1 87 ? -11.367 8.768 -7.526 1.00 86.69 87 TRP A C 1
ATOM 681 O O . TRP A 1 87 ? -10.385 9.029 -6.841 1.00 86.69 87 TRP A O 1
ATOM 691 N N . ASP A 1 88 ? -12.562 8.564 -6.976 1.00 82.81 88 ASP A N 1
ATOM 692 C CA . ASP A 1 88 ? -12.789 8.495 -5.526 1.00 82.81 88 ASP A CA 1
ATOM 693 C C . ASP A 1 88 ? -12.106 7.275 -4.877 1.00 82.81 88 ASP A C 1
ATOM 695 O O . ASP A 1 88 ? -11.819 7.288 -3.681 1.00 82.81 88 ASP A O 1
ATOM 699 N N . GLY A 1 89 ? -11.761 6.256 -5.670 1.00 84.12 89 GLY A N 1
ATOM 700 C CA . GLY A 1 89 ? -10.934 5.124 -5.257 1.00 84.12 89 GLY A CA 1
ATOM 701 C C . GLY A 1 89 ? -9.432 5.422 -5.178 1.00 84.12 89 GLY A C 1
ATOM 702 O O . GLY A 1 89 ? -8.679 4.555 -4.735 1.00 84.12 89 GLY A O 1
ATOM 703 N N . LEU A 1 90 ? -8.968 6.615 -5.574 1.00 86.56 90 LEU A N 1
ATOM 704 C CA . LEU A 1 90 ? -7.536 6.934 -5.645 1.00 86.56 90 LEU A CA 1
ATOM 705 C C . LEU A 1 90 ? -6.825 6.722 -4.303 1.00 86.56 90 LEU A C 1
ATOM 707 O O . LEU A 1 90 ? -5.768 6.105 -4.257 1.00 86.56 90 LEU A O 1
ATOM 711 N N . SER A 1 91 ? -7.431 7.155 -3.193 1.00 85.56 91 SER A N 1
ATOM 712 C CA . SER A 1 91 ? -6.850 6.956 -1.858 1.00 85.56 91 SER A CA 1
ATOM 713 C C . SER A 1 91 ? -6.666 5.481 -1.504 1.00 85.56 91 SER A C 1
ATOM 715 O O . SER A 1 91 ? -5.735 5.144 -0.778 1.00 85.56 91 SER A O 1
ATOM 717 N N . LEU A 1 92 ? -7.534 4.600 -2.013 1.00 84.25 92 LEU A N 1
ATOM 718 C CA . LEU A 1 92 ? -7.399 3.164 -1.809 1.00 84.25 92 LEU A CA 1
ATOM 719 C C . LEU A 1 92 ? -6.221 2.620 -2.618 1.00 84.25 92 LEU A C 1
ATOM 721 O O . LEU A 1 92 ? -5.377 1.931 -2.053 1.00 84.25 92 LEU A O 1
ATOM 725 N N . LYS A 1 93 ? -6.133 2.979 -3.905 1.00 89.81 93 LYS A N 1
ATOM 726 C CA . LYS A 1 93 ? -5.009 2.618 -4.780 1.00 89.81 93 LYS A CA 1
ATOM 727 C C . LYS A 1 93 ? -3.665 3.027 -4.162 1.00 89.81 93 LYS A C 1
ATOM 729 O O . LYS A 1 93 ? -2.801 2.174 -3.981 1.00 89.81 93 LYS A O 1
ATOM 734 N N . GLU A 1 94 ? -3.518 4.296 -3.786 1.00 92.88 94 GLU A N 1
ATOM 735 C CA . GLU A 1 94 ? -2.275 4.809 -3.193 1.00 92.88 94 GLU A CA 1
ATOM 736 C C . GLU A 1 94 ? -1.996 4.189 -1.819 1.00 92.88 94 GLU A C 1
ATOM 738 O O . GLU A 1 94 ? -0.868 3.809 -1.517 1.00 92.88 94 GLU A O 1
ATOM 743 N N . GLY A 1 95 ? -3.032 4.020 -0.989 1.00 91.12 95 GLY A N 1
ATOM 744 C CA . GLY A 1 95 ? -2.896 3.408 0.332 1.00 91.12 95 GLY A CA 1
ATOM 745 C C . GLY A 1 95 ? -2.423 1.954 0.275 1.00 91.12 95 GLY A C 1
ATOM 746 O O . GLY A 1 95 ? -1.583 1.552 1.084 1.00 91.12 95 GLY A O 1
ATOM 747 N N . PHE A 1 96 ? -2.919 1.170 -0.688 1.00 91.38 96 PHE A N 1
ATOM 748 C CA . PHE A 1 96 ? -2.430 -0.189 -0.924 1.00 91.38 96 PHE A CA 1
ATOM 749 C C . PHE A 1 96 ? -0.980 -0.196 -1.374 1.00 91.38 96 PHE A C 1
ATOM 751 O O . PHE A 1 96 ? -0.203 -0.977 -0.830 1.00 91.38 96 PHE A O 1
ATOM 758 N N . ALA A 1 97 ? -0.614 0.664 -2.322 1.00 94.31 97 ALA A N 1
ATOM 759 C CA . ALA A 1 97 ? 0.748 0.713 -2.829 1.00 94.31 97 ALA A CA 1
ATOM 760 C C . ALA A 1 97 ? 1.760 1.077 -1.738 1.00 94.31 97 ALA A C 1
ATOM 762 O O . ALA A 1 97 ? 2.763 0.379 -1.588 1.00 94.31 97 ALA A O 1
ATOM 763 N N . THR A 1 98 ? 1.432 2.045 -0.876 1.00 94.38 98 THR A N 1
ATOM 764 C CA . THR A 1 98 ? 2.269 2.384 0.281 1.00 94.38 98 THR A CA 1
ATOM 765 C C . THR A 1 98 ? 2.345 1.228 1.279 1.00 94.38 98 THR A C 1
ATOM 767 O O . THR A 1 98 ? 3.415 0.895 1.775 1.00 94.38 98 THR A O 1
ATOM 770 N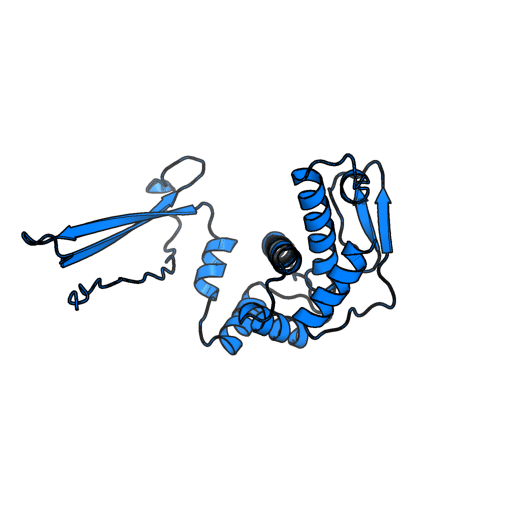 N . LEU A 1 99 ? 1.229 0.568 1.606 1.00 92.81 99 LEU A N 1
ATOM 771 C CA . LEU A 1 99 ? 1.268 -0.567 2.535 1.00 92.81 99 LEU A CA 1
ATOM 772 C C . LEU A 1 99 ? 2.131 -1.714 1.981 1.00 92.81 99 LEU A C 1
ATOM 774 O O . LEU A 1 99 ? 2.985 -2.256 2.685 1.00 92.81 99 LEU A O 1
ATOM 778 N N . LEU A 1 100 ? 1.915 -2.068 0.717 1.00 94.06 100 LEU A N 1
ATOM 779 C CA . LEU A 1 100 ? 2.606 -3.146 0.021 1.00 94.06 100 LEU A CA 1
ATOM 780 C C . LEU A 1 100 ? 4.101 -2.858 -0.153 1.00 94.06 100 LEU A C 1
ATOM 782 O O . LEU A 1 100 ? 4.907 -3.770 0.055 1.00 94.06 100 LEU A O 1
ATOM 786 N N . SER A 1 101 ? 4.478 -1.612 -0.466 1.00 94.81 101 SER A N 1
ATOM 787 C CA . SER A 1 101 ? 5.878 -1.188 -0.580 1.00 94.81 101 SER A CA 1
ATOM 788 C C . SER A 1 101 ? 6.628 -1.459 0.724 1.00 94.81 101 SER A C 1
ATOM 790 O O . SER A 1 101 ? 7.663 -2.128 0.714 1.00 94.81 101 SER A O 1
ATOM 792 N N . TRP A 1 102 ? 6.060 -1.056 1.866 1.00 94.94 102 TRP A N 1
ATOM 793 C CA . TRP A 1 102 ? 6.646 -1.297 3.183 1.00 94.94 102 TRP A CA 1
ATOM 794 C C . TRP A 1 102 ? 6.665 -2.772 3.569 1.00 94.94 102 TRP A C 1
ATOM 796 O O . TRP A 1 102 ? 7.652 -3.226 4.151 1.00 94.94 102 TRP A O 1
ATOM 806 N N . MET A 1 103 ? 5.612 -3.534 3.266 1.00 93.69 103 MET A N 1
ATOM 807 C CA . MET A 1 103 ? 5.583 -4.967 3.571 1.00 93.69 103 MET A CA 1
ATOM 808 C C . MET A 1 103 ? 6.684 -5.718 2.819 1.00 93.69 103 MET A C 1
ATOM 810 O O . MET A 1 103 ? 7.443 -6.457 3.444 1.00 93.69 103 MET A O 1
ATOM 814 N N . VAL A 1 104 ? 6.835 -5.477 1.513 1.00 92.50 104 VAL A N 1
ATOM 815 C CA . VAL A 1 104 ? 7.897 -6.100 0.708 1.00 92.50 104 VAL A CA 1
ATOM 816 C C . VAL A 1 104 ? 9.278 -5.605 1.127 1.00 92.50 104 VAL A C 1
ATOM 818 O O . VAL A 1 104 ? 10.187 -6.420 1.289 1.00 92.50 104 VAL A O 1
ATOM 821 N N . LEU A 1 105 ? 9.443 -4.302 1.377 1.00 92.81 105 LEU A N 1
ATOM 822 C CA . LEU A 1 105 ? 10.719 -3.731 1.815 1.00 92.81 105 LEU A CA 1
ATOM 823 C C . LEU A 1 105 ? 11.208 -4.341 3.137 1.00 92.81 105 LEU A C 1
ATOM 825 O O . LEU A 1 105 ? 12.404 -4.566 3.307 1.00 92.81 105 LEU A O 1
ATOM 829 N N . ASN A 1 106 ? 10.287 -4.640 4.058 1.00 91.56 106 ASN A N 1
ATOM 830 C CA . ASN A 1 106 ? 10.587 -5.260 5.351 1.00 91.56 106 ASN A CA 1
ATOM 831 C C . ASN A 1 106 ? 10.508 -6.798 5.332 1.00 91.56 106 ASN A C 1
ATOM 833 O O . ASN A 1 106 ? 10.593 -7.420 6.391 1.00 91.56 106 ASN A O 1
ATOM 837 N N . ASN A 1 107 ? 10.351 -7.417 4.156 1.00 87.56 107 ASN A N 1
ATOM 838 C CA . ASN A 1 107 ? 10.225 -8.867 3.986 1.00 87.56 107 ASN A CA 1
ATOM 839 C C . ASN A 1 107 ? 9.109 -9.493 4.851 1.00 87.56 107 ASN A C 1
ATOM 841 O O . ASN A 1 107 ? 9.251 -10.586 5.404 1.00 87.56 107 ASN A O 1
ATOM 845 N N . LEU A 1 108 ? 7.992 -8.780 4.994 1.00 82.12 108 LEU A N 1
ATOM 846 C CA . LEU A 1 108 ? 6.788 -9.279 5.646 1.00 82.12 108 LEU A CA 1
ATOM 847 C C . LEU A 1 108 ? 6.017 -10.107 4.617 1.00 82.12 108 LEU A C 1
ATOM 849 O O . LEU A 1 108 ? 5.272 -9.547 3.823 1.00 82.12 108 LEU A O 1
ATOM 853 N N . GLY A 1 109 ? 6.243 -11.422 4.602 1.00 70.88 109 GLY A N 1
ATOM 854 C CA . GLY A 1 109 ? 5.584 -12.372 3.699 1.00 70.88 109 GLY A CA 1
ATOM 855 C C . GLY A 1 109 ? 4.534 -13.247 4.390 1.00 70.88 109 GLY A C 1
ATOM 856 O O . GLY A 1 109 ? 4.497 -13.335 5.614 1.00 70.88 109 GLY A O 1
ATOM 857 N N . ASP A 1 110 ? 3.698 -13.888 3.569 1.00 69.62 110 ASP A N 1
ATOM 858 C CA . ASP A 1 110 ? 2.748 -14.954 3.931 1.00 69.62 110 ASP A CA 1
ATOM 859 C C . ASP A 1 110 ? 1.819 -14.630 5.113 1.00 69.62 110 ASP A C 1
ATOM 861 O O . ASP A 1 110 ? 1.899 -15.170 6.217 1.00 69.62 110 ASP A O 1
ATOM 865 N N . THR A 1 111 ? 0.922 -13.675 4.875 1.00 85.06 111 THR A N 1
ATOM 866 C CA . THR A 1 111 ? -0.093 -13.254 5.842 1.00 85.06 111 THR A CA 1
ATOM 867 C C . THR A 1 111 ? -1.485 -13.477 5.262 1.00 85.06 111 THR A C 1
ATOM 869 O O . THR A 1 111 ? -1.664 -13.454 4.043 1.00 85.06 111 THR A O 1
ATOM 872 N N . LYS A 1 112 ? -2.505 -13.563 6.126 1.00 89.00 112 LYS A N 1
ATOM 873 C CA . LYS A 1 112 ? -3.918 -13.543 5.695 1.00 89.00 112 LYS A CA 1
ATOM 874 C C . LYS A 1 112 ? -4.261 -12.338 4.813 1.00 89.00 112 LYS A C 1
ATOM 876 O O . LYS A 1 112 ? -5.164 -12.402 3.987 1.00 89.00 112 LYS A O 1
ATOM 881 N N . PHE A 1 113 ? -3.527 -11.235 4.971 1.00 89.25 113 PHE A N 1
ATOM 882 C CA . PHE A 1 113 ? -3.659 -10.083 4.088 1.00 89.25 113 PHE A CA 1
ATOM 883 C C . PHE A 1 113 ? -3.247 -10.411 2.652 1.00 89.25 113 PHE A C 1
ATOM 885 O O . PHE A 1 113 ? -4.007 -10.108 1.735 1.00 89.25 113 PHE A O 1
ATOM 892 N N . PHE A 1 114 ? -2.113 -11.088 2.446 1.00 91.81 114 PHE A N 1
ATOM 893 C CA . PHE A 1 114 ? -1.727 -11.536 1.108 1.00 91.81 114 PHE A CA 1
ATOM 894 C C . PHE A 1 114 ? -2.690 -12.575 0.544 1.00 91.81 114 PHE A C 1
ATOM 896 O O . PHE A 1 114 ? -2.963 -12.533 -0.645 1.00 91.81 114 PHE A O 1
ATOM 903 N N . GLU A 1 115 ? 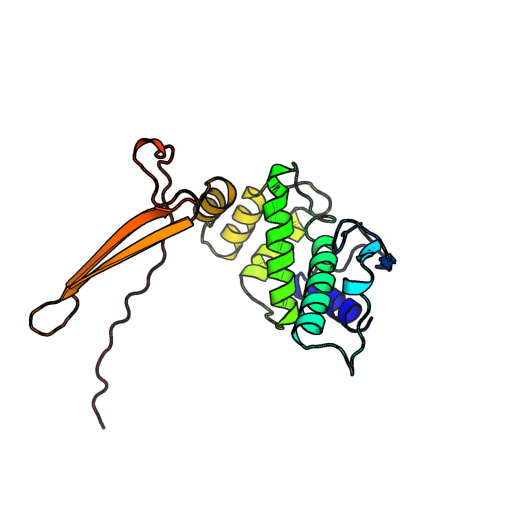-3.261 -13.461 1.360 1.00 92.88 115 GLU A N 1
ATOM 904 C CA . GLU A 1 115 ? -4.323 -14.371 0.904 1.00 92.88 115 GLU A CA 1
ATOM 905 C C . GLU A 1 115 ? -5.549 -13.603 0.374 1.00 92.88 115 GLU A C 1
ATOM 907 O O . GLU A 1 115 ? -6.029 -13.896 -0.723 1.00 92.88 115 GLU A O 1
ATOM 912 N N . GLY A 1 116 ? -6.007 -12.569 1.092 1.00 93.62 116 GLY A N 1
ATOM 913 C CA . GLY A 1 116 ? -7.087 -11.683 0.636 1.00 93.62 116 GLY A CA 1
ATOM 914 C C . GLY A 1 116 ? -6.740 -10.939 -0.655 1.00 93.62 116 GLY A C 1
ATOM 915 O O . GLY A 1 116 ? -7.543 -10.890 -1.585 1.00 93.62 116 GLY A O 1
ATOM 916 N N . VAL A 1 117 ? -5.512 -10.422 -0.751 1.00 93.62 117 VAL A N 1
ATOM 917 C CA . VAL A 1 117 ? -4.967 -9.793 -1.964 1.00 93.62 117 VAL A CA 1
ATOM 918 C C . VAL A 1 117 ? -4.928 -10.773 -3.142 1.00 93.62 117 VAL A C 1
ATOM 920 O O . VAL A 1 117 ? -5.379 -10.420 -4.229 1.00 93.62 117 VAL A O 1
ATOM 923 N N . LYS A 1 118 ? -4.441 -12.005 -2.943 1.00 94.69 118 LYS A N 1
ATOM 924 C CA . LYS A 1 118 ? -4.395 -13.061 -3.970 1.00 94.69 118 LYS A CA 1
ATOM 925 C C . LYS A 1 118 ? -5.793 -13.345 -4.510 1.00 94.69 118 LYS A C 1
ATOM 927 O O . LYS A 1 118 ? -5.984 -13.376 -5.725 1.00 94.69 118 LYS A O 1
ATOM 932 N N . LEU A 1 119 ? -6.765 -13.541 -3.616 1.00 95.50 119 LEU A N 1
ATOM 933 C CA . LEU A 1 119 ? -8.151 -13.802 -3.995 1.00 95.50 119 LEU A CA 1
ATOM 934 C C . LEU A 1 119 ? -8.741 -12.623 -4.781 1.00 95.50 119 LEU A C 1
ATOM 936 O O . LEU A 1 119 ? -9.295 -12.818 -5.863 1.00 95.50 119 LEU A O 1
ATOM 940 N N . TYR A 1 120 ? -8.554 -11.403 -4.273 1.00 95.69 120 TYR A N 1
ATOM 941 C CA . TYR A 1 120 ? -9.008 -10.179 -4.924 1.00 95.69 120 TYR A CA 1
ATOM 942 C C . TYR A 1 120 ? -8.424 -10.024 -6.334 1.00 95.69 120 TYR A C 1
ATOM 944 O O . TYR A 1 120 ? -9.183 -9.872 -7.290 1.00 95.69 120 TYR A O 1
ATOM 952 N N . LEU A 1 121 ? -7.099 -10.119 -6.485 1.00 95.62 121 LEU A N 1
ATOM 953 C CA . LEU A 1 121 ? -6.434 -9.971 -7.780 1.00 95.62 121 LEU A CA 1
ATOM 954 C C . LEU A 1 121 ? -6.889 -11.049 -8.764 1.00 95.62 121 LEU A C 1
ATOM 956 O O . LEU A 1 121 ? -7.237 -10.723 -9.894 1.00 95.62 121 LEU A O 1
ATOM 960 N N . ARG A 1 122 ? -6.949 -12.322 -8.345 1.00 95.00 122 ARG A N 1
ATOM 961 C CA . ARG A 1 122 ? -7.374 -13.433 -9.214 1.00 95.00 122 ARG A CA 1
ATOM 962 C C . ARG A 1 122 ? -8.790 -13.246 -9.758 1.00 95.00 122 ARG A C 1
ATOM 964 O O . ARG A 1 122 ? -9.020 -13.587 -10.915 1.00 95.00 122 ARG A O 1
ATOM 971 N N . GLY A 1 123 ? -9.703 -12.706 -8.950 1.00 95.75 123 GLY A N 1
ATOM 972 C CA . GLY A 1 123 ? -11.099 -12.491 -9.334 1.00 95.75 123 GLY A CA 1
ATOM 973 C C . GLY A 1 123 ? -11.344 -11.299 -10.263 1.00 95.75 123 GLY A C 1
ATOM 974 O O . GLY A 1 123 ? -12.360 -11.292 -10.953 1.00 95.75 123 GLY A O 1
ATOM 975 N N . HIS A 1 124 ? -10.433 -10.319 -10.306 1.00 96.25 124 HIS A N 1
ATOM 976 C CA . HIS A 1 124 ? -10.700 -9.007 -10.919 1.00 96.25 124 HIS A CA 1
ATOM 977 C C . HIS A 1 124 ? -9.652 -8.558 -11.949 1.00 96.25 124 HIS A C 1
ATOM 979 O O . HIS A 1 124 ? -9.610 -7.382 -12.309 1.00 96.25 124 HIS A O 1
ATOM 985 N N . GLN A 1 125 ? -8.792 -9.461 -12.430 1.00 95.44 125 GLN A N 1
ATOM 986 C CA . GLN A 1 125 ? -7.770 -9.121 -13.429 1.00 95.44 125 GLN A CA 1
ATOM 987 C C . GLN A 1 125 ? -8.389 -8.438 -14.657 1.00 95.44 125 GLN A C 1
ATOM 989 O O . GLN A 1 125 ? -9.368 -8.927 -15.222 1.00 95.44 125 GLN A O 1
ATOM 994 N N . PHE A 1 126 ? -7.771 -7.343 -15.095 1.00 95.75 126 PHE A N 1
ATOM 995 C CA . PHE A 1 126 ? -8.179 -6.506 -16.226 1.00 95.75 126 PHE A CA 1
ATOM 996 C C . PHE A 1 126 ? -9.555 -5.839 -16.056 1.00 95.75 126 PHE A C 1
ATOM 998 O O . PHE A 1 126 ? -10.238 -5.554 -17.042 1.00 95.75 126 PHE A O 1
ATOM 1005 N N . GLN A 1 127 ? -9.979 -5.596 -14.813 1.00 95.62 127 GLN A N 1
ATOM 1006 C CA . GLN A 1 127 ? -11.256 -4.956 -14.494 1.00 95.62 127 GLN A CA 1
ATOM 1007 C C . GLN A 1 127 ? -11.078 -3.711 -13.626 1.00 95.62 127 GLN A C 1
ATOM 1009 O O . GLN A 1 127 ? -10.068 -3.531 -12.941 1.00 95.62 127 GLN A O 1
ATOM 1014 N N . CYS A 1 128 ? -12.117 -2.872 -13.628 1.00 94.31 128 CYS A N 1
ATOM 1015 C CA . CYS A 1 128 ? -12.255 -1.788 -12.669 1.00 94.31 128 CYS A CA 1
ATOM 1016 C C . CYS A 1 128 ? -13.140 -2.209 -11.487 1.00 94.31 128 CYS A C 1
ATOM 1018 O O . CYS A 1 128 ? -14.284 -2.636 -11.690 1.00 94.31 128 CYS A O 1
ATOM 1020 N N . THR A 1 129 ? -12.653 -2.007 -10.268 1.00 92.94 129 THR A N 1
ATOM 1021 C CA . THR A 1 129 ? -13.308 -2.414 -9.017 1.00 92.94 129 THR A CA 1
ATOM 1022 C C . THR A 1 129 ? -13.714 -1.225 -8.153 1.00 92.94 129 THR A C 1
ATOM 1024 O O . THR A 1 129 ? -13.327 -0.074 -8.389 1.00 92.94 129 THR A O 1
ATOM 1027 N N . GLU A 1 130 ? -14.519 -1.519 -7.137 1.00 90.25 130 GLU A N 1
ATOM 1028 C CA . GLU A 1 130 ? -14.862 -0.603 -6.053 1.00 90.25 130 GLU A CA 1
ATOM 1029 C C . GLU A 1 130 ? -14.261 -1.103 -4.729 1.00 90.25 130 GLU A C 1
ATOM 1031 O O . GLU A 1 130 ? -13.904 -2.274 -4.585 1.00 90.25 130 GLU A O 1
ATOM 1036 N N . SER A 1 131 ? -14.166 -0.228 -3.723 1.00 83.88 131 SER A N 1
ATOM 1037 C CA . SER A 1 131 ? -13.579 -0.562 -2.413 1.00 83.88 131 SER A CA 1
ATOM 1038 C C . SER A 1 131 ? -14.228 -1.777 -1.735 1.00 83.88 131 SER A C 1
ATOM 1040 O O . SER A 1 131 ? -13.574 -2.507 -0.984 1.00 83.88 131 SER A O 1
ATOM 1042 N N . ASP A 1 132 ? -15.511 -2.010 -2.011 1.00 89.31 132 ASP A N 1
ATOM 1043 C CA . ASP A 1 132 ? -16.280 -3.121 -1.456 1.00 89.31 132 ASP A CA 1
ATOM 1044 C C . ASP A 1 132 ? -15.807 -4.482 -1.996 1.00 89.31 132 ASP A C 1
ATOM 1046 O O . ASP A 1 132 ? -15.945 -5.489 -1.303 1.00 89.31 132 ASP A O 1
ATOM 1050 N N . ASP A 1 133 ? -15.214 -4.541 -3.191 1.00 92.69 133 ASP A N 1
ATOM 1051 C CA . ASP A 1 133 ? -14.768 -5.801 -3.799 1.00 92.69 133 ASP A CA 1
ATOM 1052 C C . ASP A 1 133 ? -13.559 -6.392 -3.062 1.00 92.69 133 ASP A C 1
ATOM 1054 O O . ASP A 1 133 ? -13.517 -7.598 -2.805 1.00 92.69 133 ASP A O 1
ATOM 1058 N N . PHE A 1 134 ? -12.624 -5.547 -2.610 1.00 90.94 134 PHE A N 1
ATOM 1059 C CA . PHE A 1 134 ? -11.545 -5.995 -1.725 1.00 90.94 134 PHE A CA 1
ATOM 1060 C C . PHE A 1 134 ? -12.083 -6.446 -0.361 1.00 90.94 134 PHE A C 1
ATOM 1062 O O . PHE A 1 134 ? -11.637 -7.458 0.179 1.00 90.94 134 PHE A O 1
ATOM 1069 N N . CYS A 1 135 ? -13.068 -5.729 0.194 1.00 91.19 135 CYS A N 1
ATOM 1070 C CA . CYS A 1 135 ? -13.664 -6.092 1.481 1.00 91.19 135 CYS A CA 1
ATOM 1071 C C . CYS A 1 135 ? -14.307 -7.486 1.440 1.00 91.19 135 CYS A C 1
ATOM 1073 O O . CYS A 1 135 ? -14.145 -8.247 2.392 1.00 91.19 135 CYS A O 1
ATOM 1075 N N . LYS A 1 136 ? -14.980 -7.838 0.334 1.00 94.31 136 LYS A N 1
ATOM 1076 C CA . LYS A 1 136 ? -15.559 -9.176 0.123 1.00 94.31 136 LYS A CA 1
ATOM 1077 C C . LYS A 1 136 ? -14.481 -10.258 0.057 1.00 94.31 136 LYS A C 1
ATOM 1079 O O . LYS A 1 136 ? -14.611 -11.271 0.733 1.00 94.31 136 LYS A O 1
ATOM 1084 N N . ALA A 1 137 ? -13.406 -10.029 -0.700 1.00 94.06 137 ALA A N 1
ATOM 1085 C CA . ALA A 1 137 ? -12.294 -10.979 -0.787 1.00 94.06 137 ALA A CA 1
ATOM 1086 C C . ALA A 1 137 ? -11.622 -11.197 0.581 1.00 94.06 137 ALA A C 1
ATOM 1088 O O . ALA A 1 137 ? -11.324 -12.325 0.970 1.00 94.06 137 ALA A O 1
ATOM 1089 N N . TRP A 1 138 ? -11.429 -10.124 1.351 1.00 92.31 138 TRP A N 1
ATOM 1090 C CA . TRP A 1 138 ? -10.928 -10.222 2.719 1.00 92.31 138 TRP A CA 1
ATOM 1091 C C . TRP A 1 138 ? -11.870 -11.028 3.627 1.00 92.31 138 TRP A C 1
ATOM 1093 O O . TRP A 1 138 ? -11.414 -11.876 4.397 1.00 92.31 138 TRP A O 1
ATOM 1103 N N . GLU A 1 139 ? -13.175 -10.765 3.561 1.00 94.19 139 GLU A N 1
ATOM 1104 C CA . GLU A 1 139 ? -14.177 -11.460 4.373 1.00 94.19 139 GLU A CA 1
ATOM 1105 C C . GLU A 1 139 ? -14.238 -12.954 4.040 1.00 94.19 139 GLU A C 1
ATOM 1107 O O . GLU A 1 139 ? -14.301 -13.775 4.950 1.00 94.19 139 GLU A O 1
ATOM 1112 N N . GLU A 1 140 ? -14.119 -13.319 2.764 1.00 95.12 140 GLU A N 1
ATOM 1113 C CA . GLU A 1 140 ? -14.063 -14.715 2.327 1.00 95.12 140 GLU A CA 1
ATOM 1114 C C . GLU A 1 140 ? -12.843 -15.456 2.896 1.00 95.12 140 GLU A C 1
ATOM 1116 O O . GLU A 1 140 ? -12.967 -16.577 3.387 1.00 95.12 140 GLU A O 1
ATOM 1121 N N . VAL A 1 141 ? -11.671 -14.816 2.898 1.00 93.75 141 VAL A N 1
ATOM 1122 C CA . VAL A 1 141 ? -10.428 -15.415 3.413 1.00 93.75 141 VAL A CA 1
ATOM 1123 C C . VAL A 1 141 ? -10.410 -15.492 4.939 1.00 93.75 141 VAL A C 1
ATOM 1125 O O . VAL A 1 141 ? -9.944 -16.469 5.528 1.00 93.75 141 VAL A O 1
ATOM 1128 N N . THR A 1 142 ? -10.868 -14.439 5.612 1.00 91.12 142 THR A N 1
ATOM 1129 C CA . THR A 1 142 ? -10.682 -14.300 7.063 1.00 91.12 142 THR A CA 1
ATOM 1130 C C . THR A 1 142 ? -11.897 -14.711 7.883 1.00 91.12 142 THR A C 1
ATOM 1132 O O . THR A 1 142 ? -11.745 -14.975 9.077 1.00 91.12 142 THR A O 1
ATOM 1135 N N . GLY A 1 143 ? -13.080 -14.769 7.267 1.00 91.81 143 GLY A N 1
ATOM 1136 C CA . GLY A 1 143 ? -14.371 -14.873 7.946 1.00 91.81 143 GLY A CA 1
ATOM 1137 C C . GLY A 1 143 ? -14.786 -13.590 8.674 1.00 91.81 143 GLY A C 1
ATOM 1138 O O . GLY A 1 143 ? -15.774 -13.595 9.406 1.00 91.81 143 GLY A O 1
ATOM 1139 N N . GLU A 1 144 ? -14.027 -12.500 8.528 1.00 87.69 144 GLU A N 1
ATOM 1140 C CA . GLU A 1 144 ? -14.247 -11.246 9.240 1.00 87.69 144 GLU A CA 1
ATOM 1141 C C . GLU A 1 144 ? -14.475 -10.104 8.253 1.00 87.69 144 GLU A C 1
ATOM 1143 O O . GLU A 1 144 ? -13.602 -9.774 7.455 1.00 87.69 144 GLU A O 1
ATOM 1148 N N . SER A 1 145 ? -15.619 -9.430 8.351 1.00 87.19 145 SER A N 1
ATOM 1149 C CA . SER A 1 145 ? -15.873 -8.257 7.517 1.00 87.19 145 SER A CA 1
ATOM 1150 C C . SER A 1 145 ? -15.085 -7.036 8.001 1.00 87.19 145 SER A C 1
ATOM 1152 O O . SER A 1 145 ? -15.128 -6.672 9.180 1.00 87.19 145 SER A O 1
ATOM 1154 N N . ILE A 1 146 ? -14.411 -6.356 7.071 1.00 86.12 146 ILE A N 1
ATOM 1155 C CA . ILE A 1 146 ? -13.775 -5.044 7.296 1.00 86.12 146 ILE A CA 1
ATOM 1156 C C . ILE A 1 146 ? -14.545 -3.898 6.638 1.00 86.12 146 ILE A C 1
ATOM 1158 O O . ILE A 1 146 ? -14.120 -2.750 6.743 1.00 86.12 146 ILE A O 1
ATOM 1162 N N . ALA A 1 147 ? -15.685 -4.177 5.997 1.00 86.00 147 ALA A N 1
ATOM 1163 C CA . ALA A 1 147 ? -16.436 -3.191 5.221 1.00 86.00 147 ALA A CA 1
ATOM 1164 C C . ALA A 1 147 ? -16.829 -1.962 6.057 1.00 86.00 147 ALA A C 1
ATOM 1166 O O . ALA A 1 147 ? -16.683 -0.828 5.606 1.00 86.00 147 ALA A O 1
ATOM 1167 N N . ALA A 1 148 ? -17.253 -2.169 7.309 1.00 82.75 148 ALA A N 1
ATOM 1168 C CA . ALA A 1 148 ? -17.565 -1.072 8.223 1.00 82.75 148 ALA A CA 1
ATOM 1169 C C . ALA A 1 148 ? -16.327 -0.211 8.521 1.00 82.75 148 ALA A C 1
ATOM 1171 O O . ALA A 1 148 ? -16.387 1.008 8.384 1.00 82.75 148 ALA A O 1
ATOM 1172 N N . SER A 1 149 ? -15.194 -0.834 8.864 1.00 82.56 149 SER A N 1
ATOM 1173 C CA . SER A 1 149 ? -13.932 -0.129 9.126 1.00 82.56 149 SER A CA 1
ATOM 1174 C C . SER A 1 149 ? -13.477 0.665 7.902 1.00 82.56 149 SER A C 1
ATOM 1176 O O . SER A 1 149 ? -13.196 1.855 8.005 1.00 82.56 149 SER A O 1
ATOM 1178 N N . MET A 1 150 ? -13.473 0.021 6.733 1.00 82.94 150 MET A N 1
ATOM 1179 C CA . MET A 1 150 ? -13.060 0.621 5.467 1.00 82.94 150 MET A CA 1
ATOM 1180 C C . MET A 1 150 ? -13.963 1.784 5.075 1.00 82.94 150 MET A C 1
ATOM 1182 O O . MET A 1 150 ? -13.461 2.837 4.689 1.00 82.94 150 MET A O 1
ATOM 1186 N N . ARG A 1 151 ? -15.286 1.648 5.230 1.00 81.75 151 ARG A N 1
ATOM 1187 C CA . ARG A 1 151 ? -16.245 2.730 4.971 1.00 81.75 151 ARG A CA 1
ATOM 1188 C C . ARG A 1 151 ? -15.929 3.960 5.811 1.00 81.75 151 ARG A C 1
ATOM 1190 O O . ARG A 1 151 ? -15.915 5.063 5.279 1.00 81.75 151 ARG A O 1
ATOM 1197 N N . VAL A 1 152 ? -15.663 3.775 7.102 1.00 80.31 152 VAL A N 1
ATOM 1198 C CA . VAL A 1 152 ? -15.326 4.886 7.995 1.00 80.31 152 VAL A CA 1
ATOM 1199 C C . VAL A 1 152 ? -14.009 5.534 7.589 1.00 80.31 152 VAL A C 1
ATOM 1201 O O . VAL A 1 152 ? -13.953 6.747 7.439 1.00 80.31 152 VAL A O 1
ATOM 1204 N N . SER A 1 153 ? -12.969 4.739 7.348 1.00 77.94 153 SER A N 1
ATOM 1205 C CA . SER A 1 153 ? -11.648 5.256 6.980 1.00 77.94 153 SER A CA 1
ATOM 1206 C C . SER A 1 153 ? -11.601 5.938 5.611 1.00 77.94 153 SER A C 1
ATOM 1208 O O . SER A 1 153 ? -10.736 6.780 5.397 1.00 77.94 153 SER A O 1
ATOM 1210 N N . THR A 1 154 ? -12.496 5.582 4.685 1.00 77.81 154 THR A N 1
ATOM 1211 C CA . THR A 1 154 ? -12.492 6.118 3.310 1.00 77.81 154 THR A CA 1
ATOM 1212 C C . THR A 1 154 ? -13.523 7.217 3.070 1.00 77.81 154 THR A C 1
ATOM 1214 O O . THR A 1 154 ? -13.320 8.034 2.177 1.00 77.81 154 THR A O 1
ATOM 1217 N N . LYS A 1 155 ? -14.624 7.260 3.835 1.00 78.31 155 LYS A N 1
ATOM 1218 C CA . LYS A 1 155 ? -15.740 8.197 3.591 1.00 78.31 155 LYS A CA 1
ATOM 1219 C C . LYS A 1 155 ? -15.927 9.248 4.682 1.00 78.31 155 LYS A C 1
ATOM 1221 O O . LYS A 1 155 ? -16.575 10.262 4.430 1.00 78.31 155 LYS A O 1
ATOM 1226 N N . GLU A 1 156 ? -15.372 9.045 5.876 1.00 78.94 156 GLU A N 1
ATOM 1227 C CA . GLU A 1 156 ? -15.522 9.981 6.991 1.00 78.94 156 GLU A CA 1
ATOM 1228 C C . GLU A 1 156 ? -14.240 10.788 7.210 1.00 78.94 156 GLU A C 1
ATOM 1230 O O . GLU A 1 156 ? -13.142 10.245 7.294 1.00 78.94 156 GLU A O 1
ATOM 1235 N N . HIS A 1 157 ? -14.383 12.105 7.348 1.00 79.81 157 HIS A N 1
ATOM 1236 C CA . HIS A 1 157 ? -13.251 12.992 7.605 1.00 79.81 157 HIS A CA 1
ATOM 1237 C C . HIS A 1 157 ? -12.834 12.960 9.079 1.00 79.81 157 HIS A C 1
ATOM 1239 O O . HIS A 1 157 ? -13.678 12.931 9.978 1.00 79.81 157 HIS A O 1
ATOM 1245 N N . GLY A 1 158 ? -11.529 13.080 9.323 1.00 79.38 158 GLY A N 1
ATOM 1246 C CA . GLY A 1 158 ? -10.949 13.167 10.661 1.00 79.38 158 GLY A CA 1
ATOM 1247 C C . GLY A 1 158 ? -10.530 11.823 11.242 1.00 79.38 158 GLY A C 1
ATOM 1248 O O . GLY A 1 158 ? -10.543 10.793 10.577 1.00 79.38 158 GLY A O 1
ATOM 1249 N N . PHE A 1 159 ? -10.138 11.849 12.511 1.00 80.25 159 PHE A N 1
ATOM 1250 C CA . PHE A 1 159 ? -9.587 10.694 13.210 1.00 80.25 159 PHE A CA 1
ATOM 1251 C C . PHE A 1 159 ? -10.411 10.366 14.447 1.00 80.25 159 PHE A C 1
ATOM 1253 O O . PHE A 1 159 ? -10.982 11.242 15.101 1.00 80.25 159 PHE A O 1
ATOM 1260 N N . LEU A 1 160 ? -10.459 9.083 14.785 1.00 82.69 160 LEU A N 1
ATOM 1261 C CA . LEU A 1 160 ? -11.087 8.623 16.009 1.00 82.69 160 LEU A CA 1
ATOM 1262 C C . LEU A 1 160 ? -10.171 8.890 17.204 1.00 82.69 160 LEU A C 1
ATOM 1264 O O . LEU A 1 160 ? -9.033 8.428 17.240 1.00 82.69 160 LEU A O 1
ATOM 1268 N N . VAL A 1 161 ? -10.697 9.566 18.218 1.00 84.00 161 VAL A N 1
ATOM 1269 C CA . VAL A 1 161 ? -10.075 9.664 19.536 1.00 84.00 161 VAL A CA 1
ATOM 1270 C C . VAL A 1 161 ? -10.834 8.763 20.495 1.00 84.00 161 VAL A C 1
ATOM 1272 O O . VAL A 1 161 ? -12.035 8.929 20.718 1.00 84.00 161 VAL A O 1
ATOM 1275 N N . LEU A 1 162 ? -10.106 7.817 21.084 1.00 86.12 162 LEU A N 1
ATOM 1276 C CA . LEU A 1 162 ? -10.611 6.932 22.122 1.00 86.12 162 LEU A CA 1
ATOM 1277 C C . LEU A 1 162 ? -10.103 7.391 23.478 1.00 86.12 162 LEU A C 1
ATOM 1279 O O . LEU A 1 162 ? -8.900 7.525 23.696 1.00 86.12 162 LEU A O 1
ATOM 1283 N N . ARG A 1 163 ? -11.029 7.589 24.412 1.00 86.94 163 ARG A N 1
ATOM 1284 C CA . ARG A 1 163 ? -10.713 7.745 25.830 1.00 86.94 163 ARG A CA 1
ATOM 1285 C C . ARG A 1 163 ? -11.157 6.503 26.579 1.00 86.94 163 ARG A C 1
ATOM 1287 O O . ARG A 1 163 ? -12.304 6.074 26.468 1.00 86.94 163 ARG A O 1
ATOM 1294 N N . VAL A 1 164 ? -10.233 5.949 27.352 1.00 89.25 164 VAL A N 1
ATOM 1295 C CA . VAL A 1 164 ? -10.453 4.765 28.180 1.00 89.25 164 VAL A CA 1
ATOM 1296 C C . VAL A 1 164 ? -10.451 5.206 29.636 1.00 89.25 164 VAL A C 1
ATOM 1298 O O . VAL A 1 164 ? -9.494 5.827 30.092 1.00 89.25 164 VAL A O 1
ATOM 1301 N N . ALA A 1 165 ? -11.524 4.899 30.359 1.00 90.44 165 ALA A N 1
ATOM 1302 C CA . ALA A 1 165 ? -11.608 5.092 31.800 1.00 90.44 165 ALA A CA 1
ATOM 1303 C C . ALA A 1 165 ? -11.749 3.731 32.483 1.00 90.44 165 ALA A C 1
ATOM 1305 O O . ALA A 1 165 ? -12.630 2.946 32.137 1.00 90.44 165 ALA A O 1
ATOM 1306 N N . GLU A 1 166 ? -10.890 3.457 33.458 1.00 91.50 166 GLU A N 1
ATOM 1307 C CA . GLU A 1 166 ? -10.903 2.219 34.232 1.00 91.50 166 GLU A CA 1
ATOM 1308 C C . GLU A 1 166 ? -11.361 2.509 35.663 1.00 91.50 166 GLU A C 1
ATOM 1310 O O . GLU A 1 166 ? -10.898 3.463 36.286 1.00 91.50 166 GLU A O 1
ATOM 1315 N N . SER A 1 167 ? -12.258 1.680 36.193 1.00 92.12 167 SER A N 1
ATOM 1316 C CA . SER A 1 167 ? -12.575 1.664 37.624 1.00 92.12 167 SER A CA 1
ATOM 1317 C C . SER A 1 167 ? -11.907 0.466 38.278 1.00 92.12 167 SER A C 1
ATOM 1319 O O . SER A 1 167 ? -11.925 -0.632 37.718 1.00 92.12 167 SER A O 1
ATOM 1321 N N . ARG A 1 168 ? -11.345 0.672 39.470 1.00 91.56 168 ARG A N 1
ATOM 1322 C CA . ARG A 1 168 ? -10.687 -0.366 40.268 1.00 91.56 168 ARG A CA 1
ATOM 1323 C C . ARG A 1 168 ? -11.336 -0.476 41.641 1.00 91.56 168 ARG A C 1
ATOM 1325 O O . ARG A 1 168 ? -11.851 0.512 42.161 1.00 91.56 168 ARG A O 1
ATOM 1332 N N . ASP A 1 169 ? -11.326 -1.673 42.211 1.00 90.06 169 ASP A N 1
ATOM 1333 C CA . ASP A 1 169 ? -11.697 -1.876 43.610 1.00 90.06 169 ASP A CA 1
ATOM 1334 C C . ASP A 1 169 ? -10.560 -1.475 44.569 1.00 90.06 169 ASP A C 1
ATOM 1336 O O . ASP A 1 169 ? -9.463 -1.093 44.152 1.00 90.06 169 ASP A O 1
ATOM 1340 N N . ALA A 1 170 ? -10.817 -1.581 45.876 1.00 89.44 170 ALA A N 1
ATOM 1341 C CA . ALA A 1 170 ? -9.843 -1.267 46.923 1.00 89.44 170 ALA A CA 1
ATOM 1342 C C . ALA A 1 170 ? -8.586 -2.161 46.897 1.00 89.44 170 ALA A C 1
ATOM 1344 O O . ALA A 1 170 ? -7.565 -1.786 47.467 1.00 89.44 170 ALA A O 1
ATOM 1345 N N . SER A 1 171 ? -8.639 -3.322 46.232 1.00 85.75 171 SER A N 1
ATOM 1346 C CA . SER A 1 171 ? -7.484 -4.206 46.026 1.00 85.75 171 SER A CA 1
ATOM 1347 C C . SER A 1 171 ? -6.656 -3.829 44.790 1.00 85.75 171 SER A C 1
ATOM 1349 O O . SER A 1 171 ? -5.640 -4.459 44.501 1.00 85.75 171 SER A O 1
ATOM 1351 N N . GLY A 1 172 ? -7.078 -2.796 44.052 1.00 83.50 172 GLY A N 1
ATOM 1352 C CA . GLY A 1 172 ? -6.454 -2.357 42.809 1.00 83.50 172 GLY A CA 1
ATOM 1353 C C . GLY A 1 172 ? -6.875 -3.174 41.586 1.00 83.50 172 GLY A C 1
ATOM 1354 O O . GLY A 1 172 ? -6.326 -2.959 40.502 1.00 83.50 172 GLY A O 1
ATOM 1355 N N . LYS A 1 173 ? -7.847 -4.087 41.710 1.00 84.06 173 LYS A N 1
ATOM 1356 C CA . LYS A 1 173 ? -8.332 -4.913 40.599 1.00 84.06 173 LYS A CA 1
ATOM 1357 C C . LYS A 1 173 ? -9.324 -4.129 39.743 1.00 84.06 173 LYS A C 1
ATOM 1359 O O . LYS A 1 173 ? -10.251 -3.517 40.265 1.00 84.06 173 LYS A O 1
ATOM 1364 N N . ALA A 1 174 ? -9.141 -4.180 38.424 1.00 84.88 174 ALA A N 1
ATOM 1365 C CA . ALA A 1 174 ? -10.063 -3.602 37.448 1.00 84.88 174 ALA A CA 1
ATOM 1366 C C . ALA A 1 174 ? -11.471 -4.206 37.601 1.00 84.88 174 ALA A C 1
ATOM 1368 O O . ALA A 1 174 ? -11.631 -5.424 37.503 1.00 84.88 174 ALA A O 1
ATOM 1369 N N . THR A 1 175 ? -12.490 -3.374 37.818 1.00 88.88 175 THR A N 1
ATOM 1370 C CA . THR A 1 175 ? -13.898 -3.794 37.936 1.00 88.88 175 THR A CA 1
ATOM 1371 C C . THR A 1 175 ? -14.740 -3.380 36.738 1.00 88.88 175 THR A C 1
ATOM 1373 O O . THR A 1 175 ? -15.697 -4.071 36.398 1.00 88.88 175 THR A O 1
ATOM 1376 N N . SER A 1 176 ? -14.394 -2.278 36.070 1.00 89.38 176 SER A N 1
ATOM 1377 C CA . SER A 1 176 ? -15.044 -1.873 34.823 1.00 89.38 176 SER A CA 1
ATOM 1378 C C . SER A 1 176 ? -14.117 -1.051 33.935 1.00 89.38 176 SER A C 1
ATOM 1380 O O . SER A 1 176 ? -13.233 -0.342 34.418 1.00 89.38 176 SER A O 1
ATOM 1382 N N . VAL A 1 177 ? -14.347 -1.136 32.624 1.00 89.00 177 VAL A N 1
ATOM 1383 C CA . VAL A 1 177 ? -13.703 -0.303 31.606 1.00 89.00 177 VAL A CA 1
ATOM 1384 C C . VAL A 1 177 ? -14.802 0.413 30.836 1.00 89.00 177 VAL A C 1
ATOM 1386 O O . VAL A 1 177 ? -15.752 -0.214 30.369 1.00 89.00 177 VAL A O 1
ATOM 1389 N N . ARG A 1 178 ? -14.681 1.731 30.702 1.00 90.06 178 ARG A N 1
ATOM 1390 C CA . ARG A 1 178 ? -15.576 2.569 29.909 1.00 90.06 178 ARG A CA 1
ATOM 1391 C C . ARG A 1 178 ? -14.802 3.157 28.740 1.00 90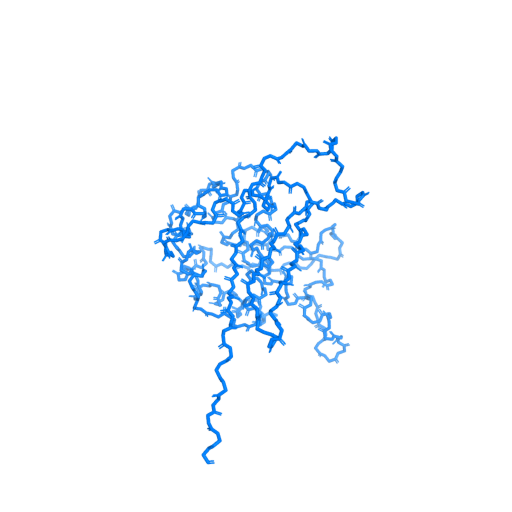.06 178 ARG A C 1
ATOM 1393 O O . ARG A 1 178 ? -13.773 3.801 28.935 1.00 90.06 178 ARG A O 1
ATOM 1400 N N . LEU A 1 179 ? -15.321 2.937 27.538 1.00 86.44 179 LEU A N 1
ATOM 1401 C CA . LEU A 1 179 ? -14.780 3.483 26.301 1.00 86.44 179 LEU A CA 1
ATOM 1402 C C . LEU A 1 179 ? -15.633 4.670 25.865 1.00 86.44 179 LEU A C 1
ATOM 1404 O O . LEU A 1 179 ? -16.857 4.579 25.814 1.00 86.44 179 LEU A O 1
ATOM 1408 N N . PHE A 1 180 ? -14.974 5.774 25.543 1.00 84.88 180 PHE A N 1
ATOM 1409 C CA . PHE A 1 180 ? -15.589 6.945 24.941 1.00 84.88 180 PHE A CA 1
ATOM 1410 C C . PHE A 1 180 ? -14.946 7.183 23.587 1.00 84.88 180 PHE A C 1
ATOM 1412 O O . PHE A 1 180 ? -13.728 7.347 23.501 1.00 84.88 180 PHE A O 1
ATOM 1419 N N . GLN A 1 181 ? -15.769 7.227 22.548 1.00 81.31 181 GLN A N 1
ATOM 1420 C CA . GLN A 1 181 ? -15.337 7.568 21.203 1.00 81.31 181 GLN A CA 1
ATOM 1421 C C . GLN A 1 181 ? -15.735 9.000 20.864 1.00 81.31 181 GLN A C 1
ATOM 1423 O O . GLN A 1 181 ? -16.844 9.434 21.177 1.00 81.31 181 GLN A O 1
ATOM 1428 N N . GLN A 1 182 ? -14.830 9.731 20.222 1.00 79.88 182 GLN A N 1
ATOM 1429 C CA . GLN A 1 182 ? -15.111 11.054 19.685 1.00 79.88 182 GLN A CA 1
ATOM 1430 C C . GLN A 1 182 ? -14.321 11.284 18.401 1.00 79.88 182 GLN A C 1
ATOM 1432 O O . GLN A 1 182 ? -13.157 10.903 18.306 1.00 79.88 182 GLN A O 1
ATOM 1437 N N . ARG A 1 183 ? -14.944 11.943 17.423 1.00 80.50 183 ARG A N 1
ATOM 1438 C CA . ARG A 1 183 ? -14.273 12.375 16.197 1.00 80.50 183 ARG A CA 1
ATOM 1439 C C . ARG A 1 183 ? -13.436 13.629 16.457 1.00 80.50 183 ARG A C 1
ATOM 1441 O O . ARG A 1 183 ? -13.914 14.590 17.061 1.00 80.50 183 ARG A O 1
ATOM 1448 N N . PHE A 1 184 ? -12.195 13.616 15.992 1.00 83.00 184 PHE A N 1
ATOM 1449 C CA . PHE A 1 184 ? -11.282 14.751 16.005 1.00 83.00 184 PHE A CA 1
ATOM 1450 C C . PHE A 1 184 ? -11.021 15.209 14.574 1.00 83.00 184 PHE A C 1
ATOM 1452 O O . PHE A 1 184 ? -10.652 14.414 13.709 1.00 83.00 184 PHE A O 1
ATOM 1459 N N . LEU A 1 185 ? -11.229 16.496 14.332 1.00 82.50 185 LEU A N 1
ATOM 1460 C CA . LEU A 1 185 ? -10.975 17.163 13.066 1.00 82.50 185 LEU A CA 1
ATOM 1461 C C . LEU A 1 185 ? -9.713 18.017 13.200 1.00 82.50 185 LEU A C 1
ATOM 1463 O O . LEU A 1 185 ? -9.271 18.339 14.300 1.00 82.50 185 LEU A O 1
ATOM 1467 N N . THR A 1 186 ? -9.138 18.446 12.082 1.00 79.19 186 THR A N 1
ATOM 1468 C CA . THR A 1 186 ? -8.020 19.406 12.103 1.00 79.19 186 THR A CA 1
ATOM 1469 C C . THR A 1 186 ? -8.419 20.755 12.712 1.00 79.19 186 THR A C 1
ATOM 1471 O O . THR A 1 186 ? -7.569 21.456 13.252 1.00 79.19 186 THR A O 1
ATOM 1474 N N . SER A 1 187 ? -9.714 21.088 12.699 1.00 81.12 187 SER A N 1
ATOM 1475 C CA . SER A 1 187 ? -10.310 22.229 13.408 1.00 81.12 187 SER A CA 1
ATOM 1476 C C . SER A 1 187 ? -10.456 22.018 14.924 1.00 81.12 187 SER A C 1
ATOM 1478 O O . SER A 1 187 ? -10.844 22.945 15.635 1.00 81.12 187 SER A O 1
ATOM 1480 N N . GLY A 1 188 ? -10.136 20.824 15.432 1.00 79.38 188 GLY A N 1
ATOM 1481 C CA . GLY A 1 188 ? -10.214 20.449 16.836 1.00 79.38 188 GLY A CA 1
ATOM 1482 C C . GLY A 1 188 ? -11.258 19.369 17.114 1.00 79.38 188 GLY A C 1
ATOM 1483 O O . GLY A 1 188 ? -11.603 18.537 16.276 1.00 79.38 188 GLY A O 1
ATOM 1484 N N . VAL A 1 189 ? -11.746 19.351 18.350 1.00 76.25 189 VAL A N 1
ATOM 1485 C CA . VAL A 1 189 ? -12.773 18.402 18.783 1.00 76.25 189 VAL A CA 1
ATOM 1486 C C . VAL A 1 189 ? -14.086 18.702 18.056 1.00 76.25 189 VAL A C 1
ATOM 1488 O O . VAL A 1 189 ? -14.571 19.829 18.142 1.00 76.25 189 VAL A O 1
ATOM 1491 N N . ALA A 1 190 ? -14.662 17.700 17.381 1.00 73.56 190 ALA A N 1
ATOM 1492 C CA . ALA A 1 190 ? -15.915 17.870 16.647 1.00 73.56 190 ALA A CA 1
ATOM 1493 C C . ALA A 1 190 ? -17.034 18.355 17.586 1.00 73.56 190 ALA A C 1
ATOM 1495 O O . ALA A 1 190 ? -17.293 17.745 18.634 1.00 73.56 190 ALA A O 1
ATOM 1496 N N . LYS A 1 191 ? -17.671 19.465 17.212 1.00 77.44 191 LYS A N 1
ATOM 1497 C CA . LYS A 1 191 ? -18.805 20.080 17.906 1.00 77.44 191 LYS A CA 1
ATOM 1498 C C . LYS A 1 191 ? -20.114 19.435 17.469 1.00 77.44 191 LYS A C 1
ATOM 1500 O O . LYS A 1 191 ? -20.161 18.704 16.490 1.00 77.44 191 LYS A O 1
ATOM 1505 N N . GLN A 1 192 ? -21.202 19.754 18.169 1.00 69.56 192 GLN A N 1
ATOM 1506 C CA . GLN A 1 192 ? -22.536 19.217 17.878 1.00 69.56 192 GLN A CA 1
ATOM 1507 C C . GLN A 1 192 ? -23.042 19.570 16.465 1.00 69.56 192 GLN A C 1
ATOM 1509 O O . GLN A 1 192 ? -23.768 18.795 15.859 1.00 69.56 192 GLN A O 1
ATOM 1514 N N . GLU A 1 193 ? -22.605 20.706 15.926 1.00 67.44 193 GLU A N 1
ATOM 1515 C CA . GLU A 1 193 ? -22.846 21.150 14.545 1.00 67.44 193 GLU A CA 1
ATOM 1516 C C . GLU A 1 193 ? -22.015 20.383 13.498 1.00 67.44 193 GLU A C 1
ATOM 1518 O O . GLU A 1 193 ? -22.448 20.245 12.358 1.00 67.44 193 GLU A O 1
ATOM 1523 N N . ASP A 1 194 ? -20.880 19.796 13.898 1.00 67.56 194 ASP A N 1
ATOM 1524 C CA . ASP A 1 194 ? -20.073 18.894 13.066 1.00 67.56 194 ASP A CA 1
ATOM 1525 C C . ASP A 1 194 ? -20.636 17.457 13.064 1.00 67.56 194 ASP A C 1
ATOM 1527 O O . ASP A 1 194 ? -20.061 16.561 12.438 1.00 67.56 194 ASP A O 1
ATOM 1531 N N . VAL A 1 195 ? -21.730 17.194 13.795 1.00 58.72 195 VAL A N 1
ATOM 1532 C CA . VAL A 1 195 ? -22.365 15.871 13.924 1.00 58.72 195 VAL A CA 1
ATOM 1533 C C . VAL A 1 195 ? -23.276 15.625 12.727 1.00 58.72 195 VAL A C 1
ATOM 1535 O O . VAL A 1 195 ? -24.498 15.636 12.812 1.00 58.72 195 VAL A O 1
ATOM 1538 N N . VAL A 1 196 ? -22.657 15.351 11.587 1.00 51.91 196 VAL A N 1
ATOM 1539 C CA . VAL A 1 196 ? -23.280 14.551 10.529 1.00 51.91 196 VAL A CA 1
ATOM 1540 C C . VAL A 1 196 ? -22.544 13.224 10.517 1.00 51.91 196 VAL A C 1
ATOM 1542 O O . VAL A 1 196 ? -21.679 13.003 9.676 1.00 51.91 196 VAL A O 1
ATOM 1545 N N . SER A 1 197 ? -22.750 12.390 11.537 1.00 56.34 197 SER A N 1
ATOM 1546 C CA . SER A 1 197 ? -22.233 11.023 11.483 1.00 56.34 197 SER A CA 1
ATOM 1547 C C . SER A 1 197 ? -22.821 10.140 12.586 1.00 56.34 197 SER A C 1
ATOM 1549 O O . SER A 1 197 ? -22.371 10.194 13.728 1.00 56.34 197 SER A O 1
ATOM 1551 N N . ASP A 1 198 ? -23.742 9.244 12.223 1.00 60.38 198 ASP A N 1
ATOM 1552 C CA . ASP A 1 198 ? -24.092 8.044 13.011 1.00 60.38 198 ASP A CA 1
ATOM 1553 C C . ASP A 1 198 ? -23.007 6.954 12.873 1.00 60.38 198 ASP A C 1
ATOM 1555 O O . ASP A 1 198 ? -23.272 5.751 12.913 1.00 60.38 198 ASP A O 1
ATOM 1559 N N . THR A 1 199 ? -21.761 7.364 12.630 1.00 64.25 199 THR A N 1
ATOM 1560 C CA . THR A 1 199 ? -20.677 6.446 12.313 1.00 64.25 199 THR A CA 1
ATOM 1561 C C . THR A 1 199 ? -20.308 5.608 13.526 1.00 64.25 199 THR A C 1
ATOM 1563 O O . THR A 1 199 ? -19.795 6.093 14.537 1.00 64.25 199 THR A O 1
ATOM 1566 N N . ILE A 1 200 ? -20.539 4.306 13.389 1.00 67.62 200 ILE A N 1
ATOM 1567 C CA . ILE A 1 200 ? -20.071 3.289 14.319 1.00 67.62 200 ILE A CA 1
ATOM 1568 C C . ILE A 1 200 ? -18.617 2.985 13.962 1.00 67.62 200 ILE A C 1
ATOM 1570 O O . ILE A 1 200 ? -18.343 2.415 12.907 1.00 67.62 200 ILE A O 1
ATOM 1574 N N . TYR A 1 201 ? -17.688 3.354 14.843 1.00 77.19 201 TYR A N 1
ATOM 1575 C CA . TYR A 1 201 ? -16.286 2.978 14.710 1.00 77.19 201 TYR A CA 1
ATOM 1576 C C . TYR A 1 201 ? -16.091 1.562 15.267 1.00 77.19 201 TYR A C 1
ATOM 1578 O O . TYR A 1 201 ? -16.264 1.353 16.471 1.00 77.19 201 TYR A O 1
ATOM 1586 N N . PRO A 1 202 ? -15.745 0.569 14.435 1.00 77.62 202 PRO A N 1
ATOM 1587 C CA . PRO A 1 202 ? -15.480 -0.775 14.927 1.00 77.62 202 PRO A CA 1
ATOM 1588 C C . PRO A 1 202 ? -14.184 -0.782 15.748 1.00 77.62 202 PRO A C 1
ATOM 1590 O O . PRO A 1 202 ? -13.122 -0.392 15.267 1.00 77.62 202 PRO A O 1
ATOM 1593 N N . LEU A 1 203 ? -14.268 -1.241 16.999 1.00 79.69 203 LEU A N 1
ATOM 1594 C CA . LEU A 1 203 ? -13.135 -1.330 17.920 1.00 79.69 203 LEU A CA 1
ATOM 1595 C C . LEU A 1 203 ? -12.896 -2.777 18.327 1.00 79.69 203 LEU A C 1
ATOM 1597 O O . LEU A 1 203 ? -13.787 -3.434 18.862 1.00 79.69 203 LEU A O 1
ATOM 1601 N N . ARG A 1 204 ? -11.662 -3.251 18.144 1.00 79.00 204 ARG A N 1
ATOM 1602 C CA . ARG A 1 204 ? -11.177 -4.467 18.802 1.00 79.00 204 ARG A CA 1
ATOM 1603 C C . ARG A 1 204 ? -10.328 -4.072 19.998 1.00 79.00 204 ARG A C 1
ATOM 1605 O O . ARG A 1 204 ? -9.431 -3.244 19.877 1.00 79.00 204 ARG A O 1
ATOM 1612 N N . PHE A 1 205 ? -10.596 -4.678 21.146 1.00 79.38 205 PHE A N 1
ATOM 1613 C CA . PHE A 1 205 ? -9.779 -4.520 22.341 1.00 79.38 205 PHE A CA 1
ATOM 1614 C C . PHE A 1 205 ? -9.567 -5.876 23.006 1.00 79.38 205 PHE A C 1
ATOM 1616 O O . PHE A 1 205 ? -10.409 -6.768 22.919 1.00 79.38 205 PHE A O 1
ATOM 1623 N N . THR A 1 206 ? -8.442 -6.005 23.699 1.00 81.75 206 THR A N 1
ATOM 1624 C CA . THR A 1 206 ? -8.083 -7.212 24.443 1.00 81.75 206 THR A CA 1
ATOM 1625 C C . THR A 1 206 ? -7.846 -6.830 25.893 1.00 81.75 206 THR A C 1
ATOM 1627 O O . THR A 1 206 ? -7.063 -5.924 26.177 1.00 81.75 206 THR A O 1
ATOM 1630 N N . ILE A 1 207 ? -8.491 -7.534 26.823 1.00 78.88 207 ILE A N 1
ATOM 1631 C CA . ILE A 1 207 ? -8.232 -7.387 28.258 1.00 78.88 207 ILE A CA 1
ATOM 1632 C C . ILE A 1 207 ? -7.241 -8.477 28.665 1.00 78.88 207 ILE A C 1
ATOM 1634 O O . ILE A 1 207 ? -7.540 -9.666 28.576 1.00 78.88 207 ILE A O 1
ATOM 1638 N N . ARG A 1 208 ? -6.045 -8.079 29.106 1.00 77.06 208 ARG A N 1
ATOM 1639 C CA . ARG A 1 208 ? -5.033 -9.014 29.612 1.00 77.06 208 ARG A CA 1
ATOM 1640 C C . ARG A 1 208 ? -5.234 -9.228 31.110 1.00 77.06 208 ARG A C 1
ATOM 1642 O O . ARG A 1 208 ? -5.147 -8.279 31.882 1.00 77.06 208 ARG A O 1
ATOM 1649 N N . HIS A 1 209 ? -5.445 -10.475 31.522 1.00 71.44 209 HIS A N 1
ATOM 1650 C CA . HIS A 1 209 ? -5.476 -10.850 32.933 1.00 71.44 209 HIS A CA 1
ATOM 1651 C C . HIS A 1 209 ? -4.079 -11.301 33.380 1.00 71.44 209 HIS A C 1
ATOM 1653 O O . HIS A 1 209 ? -3.570 -12.314 32.903 1.00 71.44 209 HIS A O 1
ATOM 1659 N N . THR A 1 210 ? -3.442 -10.569 34.292 1.00 66.75 210 THR A N 1
ATOM 1660 C CA . THR A 1 210 ? -2.151 -10.977 34.865 1.00 66.75 210 THR A CA 1
ATOM 1661 C C . THR A 1 210 ? -2.417 -11.941 36.020 1.00 66.75 210 THR A C 1
ATOM 1663 O O . THR A 1 210 ? -2.854 -11.517 37.086 1.00 66.75 210 THR A O 1
ATOM 1666 N N . MET A 1 211 ? -2.193 -13.243 35.827 1.00 58.44 211 MET A N 1
ATOM 1667 C CA . MET A 1 211 ? -2.071 -14.164 36.963 1.00 58.44 211 MET A CA 1
ATOM 1668 C C . MET A 1 211 ? -0.628 -14.110 37.468 1.00 58.44 211 MET A C 1
ATOM 1670 O O . MET A 1 211 ? 0.307 -14.297 36.689 1.00 58.44 211 MET A O 1
ATOM 1674 N N . SER A 1 212 ? -0.432 -13.837 38.756 1.00 55.97 212 SER A N 1
ATOM 1675 C CA . SER A 1 212 ? 0.867 -14.003 39.405 1.00 55.97 212 SER A CA 1
ATOM 1676 C C . SER A 1 212 ? 1.277 -15.475 39.306 1.00 55.97 212 SER A C 1
ATOM 1678 O O . SER A 1 212 ? 0.602 -16.355 39.839 1.00 55.97 212 SER A O 1
ATOM 1680 N N . ARG A 1 213 ? 2.375 -15.766 38.595 1.00 47.28 213 ARG A N 1
ATOM 1681 C CA . ARG A 1 213 ? 3.020 -17.084 38.684 1.00 47.28 213 ARG A CA 1
ATOM 1682 C C . ARG A 1 213 ? 3.455 -17.298 40.140 1.00 47.28 213 ARG A C 1
ATOM 1684 O O . ARG A 1 213 ? 4.047 -16.375 40.703 1.00 47.28 213 ARG A O 1
ATOM 1691 N N . PRO A 1 214 ? 3.216 -18.475 40.745 1.00 44.41 214 PRO A N 1
ATOM 1692 C CA . PRO A 1 214 ? 3.887 -18.820 41.987 1.00 44.41 214 PRO A CA 1
ATOM 1693 C C . PRO A 1 214 ? 5.393 -18.819 41.713 1.00 44.41 214 PRO A C 1
ATOM 1695 O O . PRO A 1 214 ? 5.837 -19.402 40.720 1.00 44.41 214 PRO A O 1
ATOM 1698 N N . LEU A 1 215 ? 6.164 -18.133 42.554 1.00 47.19 215 LEU A N 1
ATOM 1699 C CA . LEU A 1 215 ? 7.607 -18.339 42.619 1.00 47.19 215 LEU A CA 1
ATOM 1700 C C . LEU A 1 215 ? 7.814 -19.798 43.052 1.00 47.19 215 LEU A C 1
ATOM 1702 O O . LEU A 1 215 ? 7.334 -20.180 44.120 1.00 47.19 215 LEU A O 1
ATOM 1706 N N . ILE A 1 216 ? 8.425 -20.601 42.178 1.00 53.75 216 ILE A N 1
ATOM 1707 C CA . ILE A 1 216 ? 8.970 -21.921 42.525 1.00 53.75 216 ILE A CA 1
ATOM 1708 C C . ILE A 1 216 ? 10.342 -21.689 43.146 1.00 53.75 216 ILE A C 1
ATOM 1710 O O . ILE A 1 216 ? 11.087 -20.860 42.571 1.00 53.75 216 ILE A O 1
#

Secondary structure (DSSP, 8-state):
-HHHHHHHHHHHHHHT---SSS--EEEEESS-SSS----TTEEEEEGGGT---TTTS-HHHHHHHHHHHHHHHHTTTBTTTEEESSGGGHHHHHHHHHHHHHHHHTT--S-HHHHHHHHHHHHHTTEEE-HHHHHHHHHHHHS---HHHHHHHHHS-SEEEEEEEEEE-TTS-EEEEEEEEEEEETTEEPPGGG----------------PPPPP-

InterPro domains:
  IPR001930 Peptidase M1, alanine aminopeptidase/leukotriene A4 hydrolase [PR00756] (32-42)
  IPR001930 Peptidase M1, alanine aminopeptidase/leukotriene A4 hydrolase [PR00756] (68-83)
  IPR001930 Peptidase M1, alanine aminopeptidase/leukotriene A4 hydrolase [PR00756] (87-99)
  IPR014782 Peptidase M1, membrane alanine aminopeptidase [PF01433] (1-107)
  IPR027268 Peptidase M4/M1, CTD superfamily [G3DSA:1.10.390.10] (1-104)
  IPR027268 Peptidase M4/M1, CTD superfamily [G3DSA:1.10.390.10] (105-154)
  IPR050344 Peptidase M1 family aminopeptidases [PTHR11533] (2-105)

Radius of gyration: 22.1 Å; chains: 1; bounding box: 53×44×68 Å

pLDDT: mean 87.31, std 10.53, range [44.41, 97.56]

Sequence (216 aa):
MDLAAKGLQSFEGSFELPYPLPKLDLIGVPEVSTGGMENWGAIIFRTTNLLLDPEDSALDTKQRIAETILHDISHMWFGDLVTTRYWDGLSLKEGFATLLSWMVLNNLGDTKFFEGVKLYLRGHQFQCTESDDFCKAWEEVTGESIAASMRVSTKEHGFLVLRVAESRDASGKATSVRLFQQRFLTSGVAKQEDVVSDTIYPLRFTIRHTMSRPLI

Foldseek 3Di:
DVLLVLLQVLLCVLLVHHQPDPAAAEAEDCDDPDQWDQDQRYIYGHNQLADDDPPPDDPVSVLSSQLRSSLSSNCSQQPNQERAPDCLCVCVSSVVSNVRSVCVVVVVGDDLLSQLVNQLSVVGTPHHDDPVSSQVSSCVSPVDGCPLVCCCVSPPAADKDKDWDFDADPVRHTPDIDIDIFGAHPVGTQDPVNPPDPRDNDDDDDDDDDDDDPDD